Protein AF-0000000080180562 (afdb_homodimer)

Secondary structure (DSSP, 8-state):
-EE-GGGG-TTS---GGGSHHHHHHHHS-SHHHHHHHHHHHTT--BHHHHHHHHT--HHHHHHHHHHHHHTTSEEEEEEE-TTS-EEEEEEE-HHHHTTHHHHHHHHHHHHHHTSTT--SEEEEETTT-PBPEEEEE-TT------GGGEEEEE----/-EE-GGGG-TTT---GGGSHHHHHHHHS-SHHHHHHHHHHHTT--BHHHHHHHHT--HHHHHHHHHHHHHTTSEEEEEEE-TTS-EEEEEEE-HHHHTTHHHHHHHHHHHHHHTSTT--SEEEEETTT-PBPEEEEE-TT------GGGEEEEE----

pLDDT: mean 91.51, std 8.4, range [38.81, 98.5]

InterPro domains:
  IPR001845 HTH ArsR-type DNA-binding domain [SM00418] (23-105)
  IPR002577 Helix-turn-helix, HxlR type [PF01638] (28-115)
  IPR002577 Helix-turn-helix, HxlR type [PS51118] (19-118)
  IPR036388 Winged helix-like DNA-binding domain superfamily [G3DSA:1.10.10.10] (14-158)
  IPR036390 Winged helix DNA-binding domain superfamily [SSF46785] (17-152)

Organism: NCBI:txid722731

Solvent-accessible surface area (backbone atoms only — not comparable to full-atom values): 16923 Å² total; per-residue (Å²): 61,43,56,34,77,82,54,57,47,58,87,80,52,70,63,54,78,63,42,37,38,52,59,42,42,66,70,57,68,43,71,63,37,52,43,51,49,49,39,42,51,63,60,52,36,43,65,70,56,50,26,65,48,54,70,46,52,62,70,56,47,49,51,33,53,51,52,34,33,76,69,48,24,32,42,77,43,78,45,63,56,90,97,48,71,76,44,59,34,42,42,66,32,73,63,31,54,61,41,48,40,35,55,51,25,36,31,51,43,18,14,50,76,71,44,74,60,53,43,68,60,37,52,19,29,60,89,78,61,34,57,53,45,62,35,31,23,34,67,89,50,57,58,72,56,56,56,84,45,30,27,35,35,71,39,77,77,123,58,44,56,36,79,82,53,56,47,60,88,80,50,70,65,54,80,61,41,36,37,52,61,43,42,67,71,57,68,44,72,64,37,51,45,49,50,50,40,42,51,62,60,51,37,42,65,69,56,52,25,64,47,55,69,48,54,63,69,57,47,50,51,34,52,50,52,34,34,77,70,47,24,31,43,77,43,78,44,63,55,88,95,47,73,76,45,59,36,41,44,67,31,73,63,32,55,61,41,48,40,35,56,50,26,36,31,51,42,19,14,50,75,72,45,76,59,52,43,67,63,36,52,20,28,61,89,77,62,33,59,53,45,63,36,32,23,35,68,88,51,55,58,72,55,55,57,84,45,31,27,34,34,73,39,77,77,121

Nearest PDB structures (foldseek):
  2f2e-assembly1_A  TM=8.685E-01  e=4.529E-08  Pseudomonas aeruginosa
  4gcv-assembly6_K  TM=7.037E-01  e=2.879E-07  Pseudomonas aeruginosa PAO1
  3r0a-assembly1_A  TM=6.747E-01  e=1.370E-04  Methanosarcina mazei
  2p4w-assembly1_A  TM=9.169E-01  e=6.260E-03  Pyrococcus furiosus
  4eju-assembly1_A  TM=6.026E-01  e=9.638E-03  Staphylococcus epidermidis RP62A

Foldseek 3Di:
DAEDDPCNPVVVDDCPCVPPVNVVCVLVVDPLLLLLLVVQVVPAWFLVCSCVRSVHDSVSNVVSQVSCVVVVQKDKDWDDDVPGDIGITIHGDPNVVVCVLVNVVVVQCCLVPVVVNDDPDFDADPPPRHGDDRADDDPPDPDGDDPVRDYDYDDPPD/DAEDDPCNPVVVDDCPCVPPVNVVCVLVVDPLLLLLLVVQVVPAWFLVCSCVRSVHDSVSNVVSQVSCVVVVQKDKDWDDDVPGDIGITIHGDPNVVVCVLVNVVVVQCCLVPVVVNDDPDFDADPPPRHGDDRADDDPPDPDGDDPVRDYDYDDPPD

Structure (mmCIF, N/CA/C/O backbone):
data_AF-0000000080180562-model_v1
#
loop_
_entity.id
_entity.type
_entity.pdbx_description
1 polymer 'Putative transcriptional regulator'
#
loop_
_atom_site.group_PDB
_atom_site.id
_atom_site.type_symbol
_atom_site.label_atom_id
_atom_site.label_alt_id
_atom_site.label_comp_id
_atom_site.label_asym_id
_atom_site.label_entity_id
_atom_site.label_seq_id
_atom_site.pdbx_PDB_ins_code
_atom_site.Cartn_x
_atom_site.Cartn_y
_atom_site.Cartn_z
_atom_site.occupancy
_atom_site.B_iso_or_equiv
_atom_site.auth_seq_id
_atom_site.auth_comp_id
_atom_site.auth_asym_id
_atom_site.auth_atom_id
_atom_site.pdbx_PDB_model_num
ATOM 1 N N . MET A 1 1 ? -0.269 -17.875 -1.34 1 93.12 1 MET A N 1
ATOM 2 C CA . MET A 1 1 ? -1.624 -18 -0.807 1 93.12 1 MET A CA 1
ATOM 3 C C . MET A 1 1 ? -2.361 -19.156 -1.448 1 93.12 1 MET A C 1
ATOM 5 O O . MET A 1 1 ? -2.174 -19.453 -2.633 1 93.12 1 MET A O 1
ATOM 9 N N . GLU A 1 2 ? -3.141 -19.844 -0.642 1 90.31 2 GLU A N 1
ATOM 10 C CA . GLU A 1 2 ? -3.861 -21 -1.147 1 90.31 2 GLU A CA 1
ATOM 11 C C . GLU A 1 2 ? -5.371 -20.797 -1.048 1 90.31 2 GLU A C 1
ATOM 13 O O . GLU A 1 2 ? -5.883 -20.422 0.007 1 90.31 2 GLU A O 1
ATOM 18 N N . PHE A 1 3 ? -6.004 -21.078 -2.123 1 89.75 3 PHE A N 1
ATOM 19 C CA . PHE A 1 3 ? -7.457 -20.969 -2.143 1 89.75 3 PHE A CA 1
ATOM 20 C C . PHE A 1 3 ? -8.094 -22.156 -1.435 1 89.75 3 PHE A C 1
ATOM 22 O O . PHE A 1 3 ? -7.578 -23.281 -1.499 1 89.75 3 PHE A O 1
ATOM 29 N N . GLU A 1 4 ? -9.188 -21.891 -0.894 1 87.56 4 GLU A N 1
ATOM 30 C CA . GLU A 1 4 ? -9.938 -22.953 -0.224 1 87.56 4 GLU A CA 1
ATOM 31 C C . GLU A 1 4 ? -11.344 -23.094 -0.813 1 87.56 4 GLU A C 1
ATOM 33 O O . GLU A 1 4 ? -11.836 -22.188 -1.484 1 87.56 4 GLU A O 1
ATOM 38 N N . GLY A 1 5 ? -11.828 -24.312 -0.537 1 80.56 5 GLY A N 1
ATOM 39 C CA . GLY A 1 5 ? -13.195 -24.578 -0.948 1 80.56 5 GLY A CA 1
ATOM 40 C C . GLY A 1 5 ? -13.414 -24.438 -2.443 1 80.56 5 GLY A C 1
ATOM 41 O O . GLY A 1 5 ? -12.641 -24.984 -3.236 1 80.56 5 GLY A O 1
ATOM 42 N N . ARG A 1 6 ? -14.508 -23.766 -2.803 1 76.5 6 ARG A N 1
ATOM 43 C CA . ARG A 1 6 ? -14.922 -23.641 -4.195 1 76.5 6 ARG A CA 1
ATOM 44 C C . ARG A 1 6 ? -13.922 -22.828 -5 1 76.5 6 ARG A C 1
ATOM 46 O O . ARG A 1 6 ? -13.883 -22.906 -6.23 1 76.5 6 ARG A O 1
ATOM 53 N N . LEU A 1 7 ? -13.094 -22.109 -4.223 1 83.88 7 LEU A N 1
ATOM 54 C CA . LEU A 1 7 ? -12.164 -21.219 -4.906 1 83.88 7 LEU A CA 1
ATOM 55 C C . LEU A 1 7 ? -10.93 -21.984 -5.391 1 83.88 7 LEU A C 1
ATOM 57 O O . LEU A 1 7 ? -10.117 -21.453 -6.141 1 83.88 7 LEU A O 1
ATOM 61 N N . GLN A 1 8 ? -10.82 -23.172 -5.066 1 84.25 8 GLN A N 1
ATOM 62 C CA . GLN A 1 8 ? -9.656 -23.969 -5.438 1 84.25 8 GLN A CA 1
ATOM 63 C C . GLN A 1 8 ? -9.594 -24.188 -6.945 1 84.25 8 GLN A C 1
ATOM 65 O O . GLN A 1 8 ? -8.516 -24.359 -7.512 1 84.25 8 GLN A O 1
ATOM 70 N N . ASP A 1 9 ? -10.812 -24.141 -7.492 1 81.38 9 ASP A N 1
ATOM 71 C CA . ASP A 1 9 ? -10.867 -24.266 -8.945 1 81.38 9 ASP A CA 1
ATOM 72 C C . ASP A 1 9 ? -10.742 -22.906 -9.625 1 81.38 9 ASP A C 1
ATOM 74 O O . ASP A 1 9 ? -11.75 -22.281 -9.969 1 81.38 9 ASP A O 1
ATOM 78 N N . ARG A 1 10 ? -9.633 -22.484 -9.836 1 79.62 10 ARG A N 1
ATOM 79 C CA . ARG A 1 10 ? -9.336 -21.125 -10.312 1 79.62 10 ARG A CA 1
ATOM 80 C C . ARG A 1 10 ? -9.812 -20.938 -11.75 1 79.62 10 ARG A C 1
ATOM 82 O O . ARG A 1 10 ? -9.836 -19.812 -12.258 1 79.62 10 ARG A O 1
ATOM 89 N N . GLU A 1 11 ? -10.156 -22.016 -12.375 1 78.12 11 GLU A N 1
ATOM 90 C CA . GLU A 1 11 ? -10.641 -21.922 -13.75 1 78.12 11 GLU A CA 1
ATOM 91 C C . GLU A 1 11 ? -12.117 -21.516 -13.789 1 78.12 11 GLU A C 1
ATOM 93 O O . GLU A 1 11 ? -12.625 -21.094 -14.828 1 78.12 11 GLU A O 1
ATOM 98 N N . THR A 1 12 ? -12.734 -21.672 -12.664 1 79.12 12 THR A N 1
ATOM 99 C CA . THR A 1 12 ? -14.18 -21.469 -12.672 1 79.12 12 THR A CA 1
ATOM 100 C C . THR A 1 12 ? -14.539 -20.109 -12.062 1 79.12 12 THR A C 1
ATOM 102 O O . THR A 1 12 ? -15.711 -19.734 -12.008 1 79.12 12 THR A O 1
ATOM 105 N N . TRP A 1 13 ? -13.516 -19.5 -11.539 1 78.38 13 TRP A N 1
ATOM 106 C CA . TRP A 1 13 ? -13.789 -18.203 -10.93 1 78.38 13 TRP A CA 1
ATOM 107 C C . TRP A 1 13 ? -12.609 -17.25 -11.109 1 78.38 13 TRP A C 1
ATOM 109 O O . TRP A 1 13 ? -11.469 -17.703 -11.258 1 78.38 13 TRP A O 1
ATOM 119 N N . SER A 1 14 ? -12.984 -15.969 -11.258 1 82.12 14 SER A N 1
ATOM 120 C CA . SER A 1 14 ? -12.008 -14.883 -11.188 1 82.12 14 SER A CA 1
ATOM 121 C C . SER A 1 14 ? -12.547 -13.703 -10.391 1 82.12 14 SER A C 1
ATOM 123 O O . SER A 1 14 ? -13.75 -13.422 -10.43 1 82.12 14 SER A O 1
ATOM 125 N N . ILE A 1 15 ? -11.688 -13.102 -9.656 1 83.81 15 ILE A N 1
ATOM 126 C CA . ILE A 1 15 ? -12.117 -11.961 -8.859 1 83.81 15 ILE A CA 1
ATOM 127 C C . ILE A 1 15 ? -12.328 -10.75 -9.766 1 83.81 15 ILE A C 1
ATOM 129 O O . ILE A 1 15 ? -13.227 -9.938 -9.531 1 83.81 15 ILE A O 1
ATOM 133 N N . GLY A 1 16 ? -11.594 -10.617 -10.852 1 79 16 GLY A N 1
ATOM 134 C CA . GLY A 1 16 ? -11.688 -9.461 -11.734 1 79 16 GLY A CA 1
ATOM 135 C C . GLY A 1 16 ? -11.609 -8.141 -11 1 79 16 GLY A C 1
ATOM 136 O O . GLY A 1 16 ? -10.695 -7.926 -10.195 1 79 16 GLY A O 1
ATOM 137 N N . ASP A 1 17 ? -12.617 -7.301 -11.289 1 79.44 17 ASP A N 1
ATOM 138 C CA . ASP A 1 17 ? -12.602 -5.961 -10.711 1 79.44 17 ASP A CA 1
ATOM 139 C C . ASP A 1 17 ? -13.312 -5.934 -9.359 1 79.44 17 ASP A C 1
ATOM 141 O O . ASP A 1 17 ? -13.516 -4.867 -8.781 1 79.44 17 ASP A O 1
ATOM 145 N N . ALA A 1 18 ? -13.664 -7.148 -8.914 1 83.19 18 ALA A N 1
ATOM 146 C CA . ALA A 1 18 ? -14.422 -7.191 -7.668 1 83.19 18 ALA A CA 1
ATOM 147 C C . ALA A 1 18 ? -13.5 -7.062 -6.461 1 83.19 18 ALA A C 1
ATOM 149 O O . ALA A 1 18 ? -13.961 -6.816 -5.344 1 83.19 18 ALA A O 1
ATOM 150 N N . CYS A 1 19 ? -12.234 -7.262 -6.715 1 87.62 19 CYS A N 1
ATOM 151 C CA . CYS A 1 19 ? -11.305 -7.07 -5.605 1 87.62 19 CYS A CA 1
ATOM 152 C C . CYS A 1 19 ? -11.328 -5.621 -5.125 1 87.62 19 CYS A C 1
ATOM 154 O O . CYS A 1 19 ? -11.234 -4.695 -5.93 1 87.62 19 CYS A O 1
ATOM 156 N N . SER A 1 20 ? -11.367 -5.41 -3.867 1 90.62 20 SER A N 1
ATOM 157 C CA . SER A 1 20 ? -11.461 -4.078 -3.285 1 90.62 20 SER A CA 1
ATOM 158 C C . SER A 1 20 ? -10.242 -3.23 -3.631 1 90.62 20 SER A C 1
ATOM 160 O O . SER A 1 20 ? -10.336 -2.004 -3.703 1 90.62 20 SER A O 1
ATOM 162 N N . MET A 1 21 ? -9.148 -3.877 -3.828 1 93.06 21 MET A N 1
ATOM 163 C CA . MET A 1 21 ? -7.918 -3.18 -4.191 1 93.06 21 MET A CA 1
ATOM 164 C C . MET A 1 21 ? -8.125 -2.324 -5.438 1 93.06 21 MET A C 1
ATOM 166 O O . MET A 1 21 ? -7.605 -1.21 -5.523 1 93.06 21 MET A O 1
ATOM 170 N N . THR A 1 22 ? -8.922 -2.838 -6.328 1 89.88 22 THR A N 1
ATOM 171 C CA . THR A 1 22 ? -9.141 -2.145 -7.594 1 89.88 22 THR A CA 1
ATOM 172 C C . THR A 1 22 ? -9.773 -0.777 -7.355 1 89.88 22 THR A C 1
ATOM 174 O O . THR A 1 22 ? -9.312 0.229 -7.898 1 89.88 22 THR A O 1
ATOM 177 N N . LYS A 1 23 ? -10.742 -0.704 -6.559 1 90.69 23 LYS A N 1
ATOM 178 C CA . LYS A 1 23 ? -11.438 0.551 -6.273 1 90.69 23 LYS A CA 1
ATOM 179 C C . LYS A 1 23 ? -10.523 1.522 -5.523 1 90.69 23 LYS A C 1
ATOM 181 O O . LYS A 1 23 ? -10.586 2.734 -5.746 1 90.69 23 LYS A O 1
ATOM 186 N N . VAL A 1 24 ? -9.719 0.993 -4.66 1 93.44 24 VAL A N 1
ATOM 187 C CA . VAL A 1 24 ? -8.789 1.837 -3.916 1 93.44 24 VAL A CA 1
ATOM 188 C C . VAL A 1 24 ? -7.793 2.486 -4.875 1 93.44 24 VAL A C 1
ATOM 190 O O . VAL A 1 24 ? -7.52 3.684 -4.777 1 93.44 24 VAL A O 1
ATOM 193 N N . LEU A 1 25 ? -7.34 1.698 -5.848 1 92.25 25 LEU A N 1
ATOM 194 C CA . LEU A 1 25 ? -6.348 2.193 -6.793 1 92.25 25 LEU A CA 1
ATOM 195 C C . LEU A 1 25 ? -6.957 3.234 -7.727 1 92.25 25 LEU A C 1
ATOM 197 O O . LEU A 1 25 ? -6.242 4.086 -8.258 1 92.25 25 LEU A O 1
ATOM 201 N N . GLU A 1 26 ? -8.242 3.168 -7.871 1 90.31 26 GLU A N 1
ATOM 202 C CA . GLU A 1 26 ? -8.922 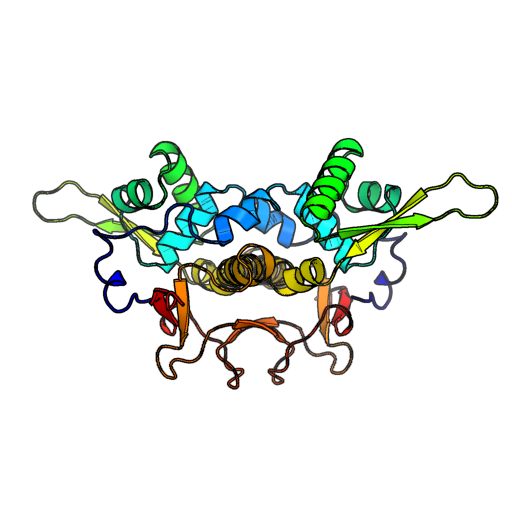4.211 -8.633 1 90.31 26 GLU A CA 1
ATOM 203 C C . GLU A 1 26 ? -8.914 5.539 -7.887 1 90.31 26 GLU A C 1
ATOM 205 O O . GLU A 1 26 ? -8.867 6.605 -8.5 1 90.31 26 GLU A O 1
ATOM 210 N N . LEU A 1 27 ? -8.953 5.48 -6.613 1 90.69 27 LE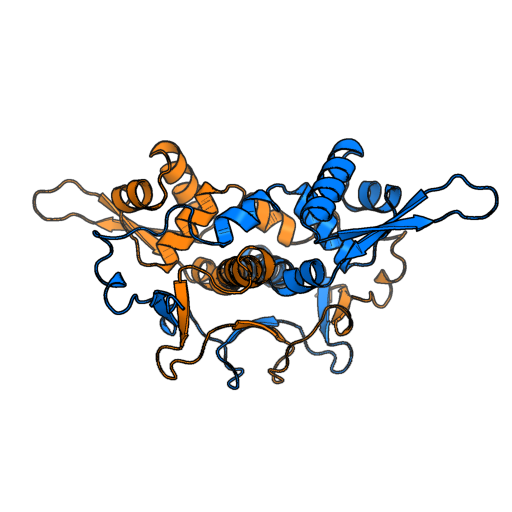U A N 1
ATOM 211 C CA . LEU A 1 27 ? -8.914 6.664 -5.766 1 90.69 27 LEU A CA 1
ATOM 212 C C . LEU A 1 27 ? -7.492 7.18 -5.605 1 90.69 27 LEU A C 1
ATOM 214 O O . LEU A 1 27 ? -7.262 8.391 -5.602 1 90.69 27 LEU A O 1
ATOM 218 N N . LEU A 1 28 ? -6.551 6.223 -5.434 1 91.38 28 LEU A N 1
ATOM 219 C CA . LEU A 1 28 ? -5.125 6.523 -5.316 1 91.38 28 LEU A CA 1
ATOM 220 C C . LEU A 1 28 ? -4.402 6.242 -6.633 1 91.38 28 LEU A C 1
ATOM 222 O O . LEU A 1 28 ? -3.564 5.34 -6.703 1 91.38 28 LEU A O 1
ATOM 226 N N . ASN A 1 29 ? -4.641 7.012 -7.629 1 84.81 29 ASN A N 1
ATOM 227 C CA . ASN A 1 29 ? -4.312 6.602 -8.992 1 84.81 29 ASN A CA 1
ATOM 228 C C . ASN A 1 29 ? -3.17 7.434 -9.57 1 84.81 29 ASN A C 1
ATOM 230 O O . ASN A 1 29 ? -2.93 7.41 -10.773 1 84.81 29 ASN A O 1
ATOM 234 N N . SER A 1 30 ? -2.549 8.242 -8.688 1 90.06 30 SER A N 1
ATOM 235 C CA . SER A 1 30 ? -1.462 9.062 -9.211 1 90.06 30 SER A CA 1
ATOM 236 C C . SER A 1 30 ? -0.374 9.273 -8.164 1 90.06 30 SER A C 1
ATOM 238 O O . SER A 1 30 ? -0.637 9.18 -6.961 1 90.06 30 SER A O 1
ATOM 240 N N . LYS A 1 31 ? 0.778 9.547 -8.727 1 90.62 31 LYS A N 1
ATOM 241 C CA . LYS A 1 31 ? 1.912 9.867 -7.867 1 90.62 31 LYS A CA 1
ATOM 242 C C . LYS A 1 31 ? 1.592 11.055 -6.957 1 90.62 31 LYS A C 1
ATOM 244 O O . LYS A 1 31 ? 1.905 11.031 -5.766 1 90.62 31 LYS A O 1
ATOM 249 N N . THR A 1 32 ? 0.924 12.07 -7.535 1 94.25 32 THR A N 1
ATOM 250 C CA . THR A 1 32 ? 0.618 13.281 -6.793 1 94.25 32 THR A CA 1
ATOM 251 C C . THR A 1 32 ? -0.31 12.984 -5.617 1 94.25 32 THR A C 1
ATOM 253 O O . THR A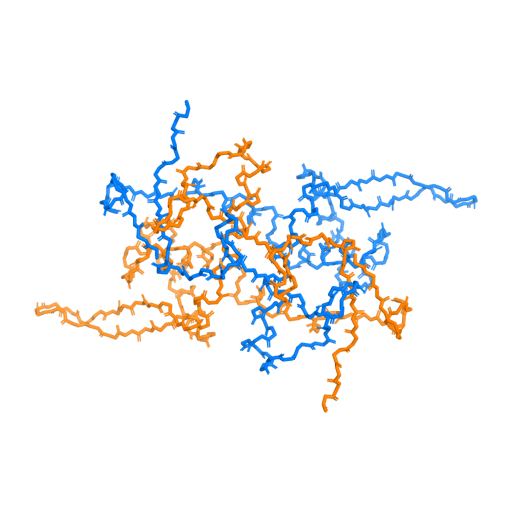 1 32 ? -0.13 13.523 -4.523 1 94.25 32 THR A O 1
ATOM 256 N N . THR A 1 33 ? -1.271 12.086 -5.816 1 95.69 33 THR A N 1
ATOM 257 C CA . THR A 1 33 ? -2.199 11.734 -4.746 1 95.69 33 THR A CA 1
ATOM 258 C C . THR A 1 33 ? -1.462 11.094 -3.576 1 95.69 33 THR A C 1
ATOM 260 O O . THR A 1 33 ? -1.719 11.422 -2.416 1 95.69 33 THR A O 1
ATOM 263 N N . PHE A 1 34 ? -0.517 10.266 -3.867 1 95.38 34 PHE A N 1
ATOM 264 C CA . PHE A 1 34 ? 0.263 9.625 -2.812 1 95.38 34 PHE A CA 1
ATOM 265 C C . PHE A 1 34 ? 1.161 10.641 -2.115 1 95.38 34 PHE A C 1
ATOM 267 O O . PHE A 1 34 ? 1.357 10.578 -0.901 1 95.38 34 PHE A O 1
ATOM 274 N N . GLN A 1 35 ? 1.706 11.57 -2.871 1 95.38 35 GLN A N 1
ATOM 275 C CA . GLN A 1 35 ? 2.549 12.602 -2.279 1 95.38 35 GLN A CA 1
ATOM 276 C C . GLN A 1 35 ? 1.741 13.508 -1.357 1 95.38 35 GLN A C 1
ATOM 278 O O . GLN A 1 35 ? 2.211 13.891 -0.282 1 95.38 35 GLN A O 1
ATOM 283 N N . VAL A 1 36 ? 0.559 13.805 -1.807 1 96.94 36 VAL A N 1
ATOM 284 C CA . VAL A 1 36 ? -0.328 14.609 -0.973 1 96.94 36 VAL A CA 1
ATOM 285 C C . VAL A 1 36 ? -0.685 13.836 0.296 1 96.94 36 VAL A C 1
ATOM 287 O O . VAL A 1 36 ? -0.662 14.391 1.396 1 96.94 36 VAL A O 1
ATOM 290 N N . LEU A 1 37 ? -0.982 12.594 0.153 1 97.06 37 LEU A N 1
ATOM 291 C CA . LEU A 1 37 ? -1.28 11.742 1.299 1 97.06 37 LEU A CA 1
ATOM 292 C C . LEU A 1 37 ? -0.106 11.711 2.271 1 97.06 37 LEU A C 1
ATOM 294 O O . LEU A 1 37 ? -0.293 11.844 3.482 1 97.06 37 LEU A O 1
ATOM 298 N N . ARG A 1 38 ? 1.065 11.547 1.773 1 95.88 38 ARG A N 1
ATOM 299 C CA . ARG A 1 38 ? 2.273 11.57 2.592 1 95.88 38 ARG A CA 1
ATOM 300 C C . ARG A 1 38 ? 2.359 12.859 3.402 1 95.88 38 ARG A C 1
ATOM 302 O O . ARG A 1 38 ? 2.58 12.82 4.613 1 95.88 38 ARG A O 1
ATOM 309 N N . GLU A 1 39 ? 2.15 13.977 2.705 1 96.31 39 GLU A N 1
ATOM 310 C CA . GLU A 1 39 ? 2.26 15.266 3.373 1 96.31 39 GLU A CA 1
ATOM 311 C C . GLU A 1 39 ? 1.188 15.43 4.449 1 96.31 39 GLU A C 1
ATOM 313 O O . GLU A 1 39 ? 1.424 16.062 5.477 1 96.31 39 GLU A O 1
ATOM 318 N N . LEU A 1 40 ? 0.007 14.867 4.203 1 97.06 40 LEU A N 1
ATOM 319 C CA . LEU A 1 40 ? -1.03 14.883 5.23 1 97.06 40 LEU A CA 1
ATOM 320 C C . LEU A 1 40 ? -0.577 14.125 6.473 1 97.06 40 LEU A C 1
ATOM 322 O O . LEU A 1 40 ? -0.763 14.602 7.598 1 97.06 40 LEU A O 1
ATOM 326 N N . PHE A 1 41 ? 0.036 12.977 6.316 1 96.69 41 PHE A N 1
ATOM 327 C CA . PHE A 1 41 ? 0.578 12.227 7.441 1 96.69 41 PHE A CA 1
ATOM 328 C C . PHE A 1 41 ? 1.68 13.016 8.141 1 96.69 41 PHE A C 1
ATOM 330 O O . PHE A 1 41 ? 1.849 12.906 9.359 1 96.69 41 PHE A O 1
ATOM 337 N N . PHE A 1 42 ? 2.406 13.805 7.34 1 94.69 42 PHE A N 1
ATOM 338 C CA . PHE A 1 42 ? 3.51 14.586 7.879 1 94.69 42 PHE A CA 1
ATOM 339 C C . PHE A 1 42 ? 2.99 15.828 8.602 1 94.69 42 PHE A C 1
ATOM 341 O O . PHE A 1 42 ? 3.766 16.578 9.195 1 94.69 42 PHE A O 1
ATOM 348 N N . GLY A 1 43 ? 1.678 16.156 8.469 1 93.31 43 GLY A N 1
ATOM 349 C CA . GLY A 1 43 ? 1.074 17.219 9.242 1 93.31 43 GLY A CA 1
ATOM 350 C C . GLY A 1 43 ? 0.792 18.469 8.43 1 93.31 43 GLY A C 1
ATOM 351 O O . GLY A 1 43 ? 0.354 19.484 8.969 1 93.31 43 GLY A O 1
ATOM 352 N N . THR A 1 44 ? 1.072 18.406 7.176 1 95 44 THR A N 1
ATOM 353 C CA . THR A 1 44 ? 0.743 19.531 6.305 1 95 44 THR A CA 1
ATOM 354 C C . THR A 1 44 ? -0.768 19.719 6.223 1 95 44 THR A C 1
ATOM 356 O O . THR A 1 44 ? -1.519 18.75 6.109 1 95 44 THR A O 1
ATOM 359 N N . THR A 1 45 ? -1.24 21.016 6.234 1 95.31 45 THR A N 1
ATOM 360 C CA . THR A 1 45 ? -2.682 21.234 6.262 1 95.31 45 THR A CA 1
ATOM 361 C C . THR A 1 45 ? -3.084 22.297 5.242 1 95.31 45 THR A C 1
ATOM 363 O O . THR A 1 45 ? -4.258 22.406 4.883 1 95.31 45 THR A O 1
ATOM 366 N N . ARG A 1 46 ? -2.117 23.078 4.789 1 95.19 46 ARG A N 1
ATOM 367 C CA . ARG A 1 46 ? -2.457 24.219 3.949 1 95.19 46 ARG A CA 1
ATOM 368 C C . ARG A 1 46 ? -2.123 23.938 2.486 1 95.19 46 ARG A C 1
ATOM 370 O O . ARG A 1 46 ? -1.104 23.328 2.184 1 95.19 46 ARG A O 1
ATOM 377 N N . PHE A 1 47 ? -2.91 24.562 1.57 1 96.5 47 PHE A N 1
ATOM 378 C CA . PHE A 1 47 ? -2.824 24.281 0.142 1 96.5 47 PHE A CA 1
ATOM 379 C C . PHE A 1 47 ? -1.447 24.641 -0.401 1 96.5 47 PHE A C 1
ATOM 381 O O . PHE A 1 47 ? -0.796 23.812 -1.05 1 96.5 47 PHE A O 1
ATOM 388 N N . ASP A 1 48 ? -0.948 25.812 -0.065 1 94.75 48 ASP A N 1
ATOM 389 C CA . ASP A 1 48 ? 0.325 26.266 -0.609 1 94.75 48 ASP A CA 1
ATOM 390 C C . ASP A 1 48 ? 1.477 25.375 -0.146 1 94.75 48 ASP A C 1
ATOM 392 O O . ASP A 1 48 ? 2.436 25.156 -0.888 1 94.75 48 ASP A O 1
ATOM 396 N N . ASP A 1 49 ? 1.373 24.938 1.042 1 95.25 49 ASP A N 1
ATOM 397 C CA . ASP A 1 49 ? 2.404 24.047 1.567 1 95.25 49 ASP A CA 1
ATOM 398 C C . ASP A 1 49 ? 2.412 22.719 0.824 1 95.25 49 ASP A C 1
ATOM 400 O O . ASP A 1 49 ? 3.475 22.141 0.586 1 95.25 49 ASP A O 1
ATOM 404 N N . PHE A 1 50 ? 1.217 22.172 0.473 1 96.38 50 PHE A N 1
ATOM 405 C CA . PHE A 1 50 ? 1.156 20.953 -0.321 1 96.38 50 PHE A CA 1
ATOM 406 C C . PHE A 1 50 ? 1.878 21.141 -1.65 1 96.38 50 PHE A C 1
ATOM 408 O O . PHE A 1 50 ? 2.65 20.266 -2.068 1 96.38 50 PHE A O 1
ATOM 415 N N . VAL A 1 51 ? 1.614 22.219 -2.273 1 96.19 51 VAL A N 1
ATOM 416 C CA . VAL A 1 51 ? 2.215 22.5 -3.574 1 96.19 51 VAL A CA 1
ATOM 417 C C . VAL A 1 51 ? 3.736 22.547 -3.441 1 96.19 51 VAL A C 1
ATOM 419 O O . VAL A 1 51 ? 4.449 21.844 -4.172 1 96.19 51 VAL A O 1
ATOM 422 N N . ASP A 1 52 ? 4.211 23.281 -2.496 1 94.75 52 ASP A N 1
ATOM 423 C CA . ASP A 1 52 ? 5.648 23.469 -2.305 1 94.75 52 ASP A CA 1
ATOM 424 C C . ASP A 1 52 ? 6.328 22.156 -1.936 1 94.75 52 ASP A C 1
ATOM 426 O O . ASP A 1 52 ? 7.355 21.797 -2.516 1 94.75 52 ASP A O 1
ATOM 430 N N . ARG A 1 53 ? 5.762 21.406 -1.068 1 94 53 ARG A N 1
ATOM 431 C CA . ARG A 1 53 ? 6.422 20.25 -0.478 1 94 53 ARG A CA 1
ATOM 432 C C . ARG A 1 53 ? 6.348 19.047 -1.408 1 94 53 ARG A C 1
ATOM 434 O O . ARG A 1 53 ? 7.203 18.156 -1.354 1 94 53 ARG A O 1
ATOM 441 N N . THR A 1 54 ? 5.367 18.922 -2.232 1 93.94 54 THR A N 1
ATOM 442 C CA . THR A 1 54 ? 5.27 17.812 -3.188 1 93.94 54 THR A CA 1
ATOM 443 C C . THR A 1 54 ? 6.047 18.141 -4.461 1 93.94 54 THR A C 1
ATOM 445 O O . THR A 1 54 ? 6.383 17.25 -5.234 1 93.94 54 THR A O 1
ATOM 448 N N . GLY A 1 55 ? 6.191 19.422 -4.695 1 93.19 55 GLY A N 1
ATOM 449 C CA . GLY A 1 55 ? 6.793 19.828 -5.953 1 93.19 55 GLY A CA 1
ATOM 450 C C . GLY A 1 55 ? 5.871 19.656 -7.141 1 93.19 55 GLY A C 1
ATOM 451 O O . GLY A 1 55 ? 6.328 19.531 -8.281 1 93.19 55 GLY A O 1
ATOM 452 N N . SER A 1 56 ? 4.602 19.516 -6.883 1 94.69 56 SER A N 1
ATOM 453 C CA . SER A 1 56 ? 3.607 19.328 -7.934 1 94.69 56 SER A CA 1
ATOM 454 C C . SER A 1 56 ? 2.902 20.641 -8.266 1 94.69 56 SER A C 1
ATOM 456 O O . SER A 1 56 ? 2.947 21.594 -7.48 1 94.69 56 SER A O 1
ATOM 458 N N . SER A 1 57 ? 2.266 20.734 -9.398 1 96.94 57 SER A N 1
ATOM 459 C CA . SER A 1 57 ? 1.539 21.938 -9.797 1 96.94 57 SER A CA 1
ATOM 460 C C . SER A 1 57 ? 0.299 22.141 -8.938 1 96.94 57 SER A C 1
ATOM 462 O O . SER A 1 57 ? -0.278 21.172 -8.43 1 96.94 57 SER A O 1
ATOM 464 N N . ALA A 1 58 ? -0.096 23.375 -8.805 1 97.56 58 ALA A N 1
ATOM 465 C CA . ALA A 1 58 ? -1.277 23.734 -8.016 1 97.56 58 ALA A CA 1
ATOM 466 C C . ALA A 1 58 ? -2.512 22.984 -8.523 1 97.56 58 ALA A C 1
ATOM 468 O O . ALA A 1 58 ? -3.275 22.422 -7.742 1 97.56 58 ALA A O 1
ATOM 469 N N . PRO A 1 59 ? -2.713 22.906 -9.852 1 97.88 59 PRO A N 1
ATOM 470 C CA . PRO A 1 59 ? -3.877 22.172 -10.344 1 97.88 59 PRO A CA 1
ATOM 471 C C . PRO A 1 59 ? -3.83 20.688 -9.977 1 97.88 59 PRO A C 1
ATOM 473 O O . PRO A 1 59 ? -4.863 20.094 -9.648 1 97.88 59 PRO A O 1
ATOM 476 N N . ALA A 1 60 ? -2.678 20.109 -10.016 1 97.44 60 ALA A N 1
ATOM 477 C CA . ALA A 1 60 ? -2.529 18.688 -9.688 1 97.44 60 ALA A CA 1
ATOM 478 C C . ALA A 1 60 ? -2.818 18.438 -8.203 1 97.44 60 ALA A C 1
ATOM 480 O O . ALA A 1 60 ? -3.496 17.469 -7.852 1 97.44 60 ALA A O 1
ATOM 481 N N . VAL A 1 61 ? -2.301 19.328 -7.402 1 97.69 61 VAL A N 1
ATOM 482 C CA . VAL A 1 61 ? -2.545 19.219 -5.969 1 97.69 61 VAL A CA 1
ATOM 483 C C . VAL A 1 61 ? -4.031 19.406 -5.68 1 97.69 61 VAL A C 1
ATOM 485 O O . VAL A 1 61 ? -4.625 18.656 -4.902 1 97.69 61 VAL A O 1
ATOM 488 N N . SER A 1 62 ? -4.594 20.375 -6.281 1 97.81 62 SER A N 1
ATOM 489 C CA . SER A 1 62 ? -6.02 20.625 -6.102 1 97.81 62 SER A CA 1
ATOM 490 C C . SER A 1 62 ? -6.855 19.422 -6.492 1 97.81 62 SER A C 1
ATOM 492 O O . SER A 1 62 ? -7.762 19.016 -5.762 1 97.81 62 SER A O 1
ATOM 494 N N . ARG A 1 63 ? -6.586 18.891 -7.598 1 97.38 63 ARG A N 1
ATOM 495 C CA . ARG A 1 63 ? -7.293 17.703 -8.062 1 97.38 63 ARG A CA 1
ATOM 496 C C . ARG A 1 63 ? -7.152 16.547 -7.07 1 97.38 63 ARG A C 1
ATOM 498 O O . ARG A 1 63 ? -8.125 15.859 -6.773 1 97.38 63 ARG A O 1
ATOM 505 N N . SER A 1 64 ? -5.984 16.328 -6.598 1 97.38 64 SER A N 1
ATOM 506 C CA . SER A 1 64 ? -5.727 15.258 -5.648 1 97.38 64 SER A CA 1
ATOM 507 C C . SER A 1 64 ? -6.5 15.469 -4.352 1 97.38 64 SER A C 1
ATOM 509 O O . SER A 1 64 ? -7.121 14.539 -3.834 1 97.38 64 SER A O 1
ATOM 511 N N . LEU A 1 65 ? -6.449 16.688 -3.814 1 97.69 65 LEU A N 1
ATOM 512 C CA . LEU A 1 65 ? -7.152 16.984 -2.57 1 97.69 65 LEU A CA 1
ATOM 513 C C . LEU A 1 65 ? -8.656 16.797 -2.74 1 97.69 65 LEU A C 1
ATOM 515 O O . LEU A 1 65 ? -9.328 16.281 -1.849 1 97.69 65 LEU A O 1
ATOM 519 N N . LYS A 1 66 ? -9.156 17.203 -3.852 1 96.88 66 LYS A N 1
ATOM 520 C CA . LYS A 1 66 ? -10.578 17.047 -4.129 1 96.88 66 LYS A CA 1
ATOM 521 C C . LYS A 1 66 ? -10.953 15.562 -4.203 1 96.88 66 LYS A C 1
ATOM 523 O O . LYS A 1 66 ? -11.977 15.148 -3.656 1 96.88 66 LYS A O 1
ATOM 528 N N . GLN A 1 67 ? -10.172 14.836 -4.914 1 96.06 67 GLN A N 1
ATOM 529 C CA . GLN A 1 67 ? -10.391 13.398 -5.031 1 96.06 67 GLN A CA 1
ATOM 530 C C . GLN A 1 67 ? -10.398 12.734 -3.658 1 96.06 67 GLN A C 1
ATOM 532 O O . GLN A 1 67 ? -11.266 11.906 -3.369 1 96.06 67 GLN A O 1
ATOM 537 N N . LEU A 1 68 ? -9.477 13.062 -2.844 1 97.31 68 LEU A N 1
ATOM 538 C CA . LEU A 1 68 ? -9.367 12.484 -1.509 1 97.31 68 LEU A CA 1
ATOM 539 C C . LEU A 1 68 ? -10.531 12.93 -0.629 1 97.31 68 LEU A C 1
ATOM 541 O O . LEU A 1 68 ? -10.992 12.172 0.223 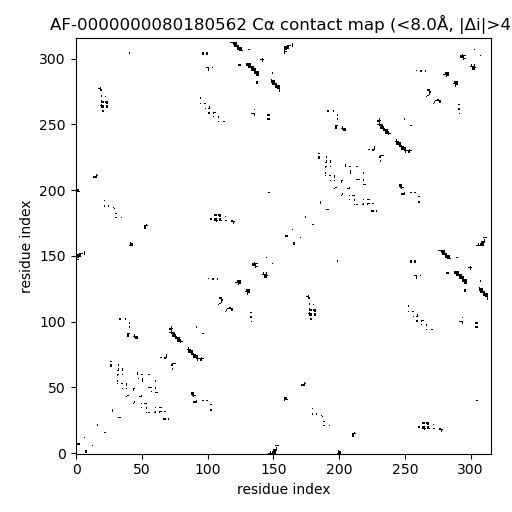1 97.31 68 LEU A O 1
ATOM 545 N N . GLU A 1 69 ? -10.938 14.141 -0.791 1 97.06 69 GLU A N 1
ATOM 546 C CA . GLU A 1 69 ? -12.086 14.648 -0.044 1 97.06 69 GLU A CA 1
ATOM 547 C C . GLU A 1 69 ? -13.367 13.914 -0.42 1 97.06 69 GLU A C 1
ATOM 549 O O . GLU A 1 69 ? -14.133 13.5 0.454 1 97.06 69 GLU A O 1
ATOM 554 N N . VAL A 1 70 ? -13.602 13.719 -1.706 1 94.56 70 VAL A N 1
ATOM 555 C CA . VAL A 1 70 ? -14.789 13.016 -2.197 1 94.56 70 VAL A CA 1
ATOM 556 C C . VAL A 1 70 ? -14.797 11.586 -1.67 1 94.56 70 VAL A C 1
ATOM 558 O O . VAL A 1 70 ? -15.859 11.047 -1.337 1 94.56 70 VAL A O 1
ATOM 561 N N . ALA A 1 71 ? -13.625 11.039 -1.554 1 94.06 71 ALA A N 1
ATOM 562 C CA . ALA A 1 71 ? -13.484 9.672 -1.059 1 94.06 71 ALA A CA 1
ATOM 563 C C . ALA A 1 71 ? -13.555 9.625 0.465 1 94.06 71 ALA A C 1
ATOM 565 O O . ALA A 1 71 ? -13.414 8.562 1.071 1 94.06 71 ALA A O 1
ATOM 566 N N . ARG A 1 72 ? -13.633 10.773 1.081 1 96.12 72 ARG A N 1
ATOM 567 C CA . ARG A 1 72 ? -13.766 10.938 2.527 1 96.12 72 ARG A CA 1
ATOM 568 C C . ARG A 1 72 ? -12.469 10.547 3.236 1 96.12 72 ARG A C 1
ATOM 570 O O . ARG A 1 72 ? -12.5 10.102 4.387 1 96.12 72 ARG A O 1
ATOM 577 N N . ILE A 1 73 ? -11.453 10.625 2.596 1 97.5 73 ILE A N 1
ATOM 578 C CA . ILE A 1 73 ? -10.125 10.375 3.15 1 97.5 73 ILE A CA 1
ATOM 579 C C . ILE A 1 73 ? -9.594 11.641 3.816 1 97.5 73 ILE A C 1
ATOM 581 O O . ILE A 1 73 ? -8.867 11.562 4.809 1 97.5 73 ILE A O 1
ATOM 585 N N . VAL A 1 74 ? -9.961 12.789 3.273 1 98.12 74 VAL A N 1
ATOM 586 C CA . VAL A 1 74 ? -9.523 14.094 3.76 1 98.12 74 VAL A CA 1
ATOM 587 C C . VAL A 1 74 ? -10.742 14.961 4.074 1 98.12 74 VAL A C 1
ATOM 589 O O . VAL A 1 74 ? -11.734 14.938 3.342 1 98.12 74 VAL A O 1
ATOM 592 N N . ALA A 1 75 ? -10.688 15.617 5.125 1 98.06 75 ALA A N 1
ATOM 593 C CA . ALA A 1 75 ? -11.68 16.625 5.473 1 98.06 75 ALA A CA 1
ATOM 594 C C . ALA A 1 75 ? -11.133 18.031 5.25 1 98.06 75 ALA A C 1
ATOM 596 O O . ALA A 1 75 ? -9.969 18.312 5.566 1 98.06 75 ALA A O 1
ATOM 597 N N . ARG A 1 76 ? -11.93 18.828 4.691 1 96.56 76 ARG A N 1
ATOM 598 C CA . ARG A 1 76 ? -11.602 20.234 4.434 1 96.56 76 ARG A CA 1
ATOM 599 C C . ARG A 1 76 ? -12.336 21.141 5.406 1 96.56 76 ARG A C 1
ATOM 601 O O . ARG A 1 76 ? -13.547 21.031 5.586 1 96.56 76 ARG A O 1
ATOM 608 N N . THR A 1 77 ? -11.672 22 6.07 1 95 77 THR A N 1
ATOM 609 C CA . THR A 1 77 ? -12.273 22.938 7 1 95 77 THR A CA 1
ATOM 610 C C . THR A 1 77 ? -11.828 24.375 6.676 1 95 77 THR A C 1
ATOM 612 O O . THR A 1 77 ? -10.633 24.641 6.562 1 95 77 THR A O 1
ATOM 615 N N . PRO A 1 78 ? -12.789 25.219 6.602 1 92.19 78 PRO A N 1
ATOM 616 C CA . PRO A 1 78 ? -12.422 26.609 6.352 1 92.19 78 PRO A CA 1
ATOM 617 C C . PRO A 1 78 ? -11.797 27.297 7.57 1 92.19 78 PRO A C 1
ATOM 619 O O . PRO A 1 78 ? -12.102 26.922 8.711 1 92.19 78 PRO A O 1
ATOM 622 N N . TYR A 1 79 ? -10.938 28.203 7.27 1 89.38 79 TYR A N 1
ATOM 623 C CA . TYR A 1 79 ? -10.375 29.047 8.312 1 89.38 79 TYR A CA 1
ATOM 624 C C . TYR A 1 79 ? -10.07 30.438 7.766 1 89.38 79 TYR A C 1
ATOM 626 O O . TYR A 1 79 ? -10.062 30.656 6.551 1 89.38 79 TYR A O 1
ATOM 634 N N . ARG A 1 80 ? -10.18 31.375 8.648 1 89.12 80 ARG A N 1
ATOM 635 C CA . ARG A 1 80 ? -9.883 32.75 8.266 1 89.12 80 ARG A CA 1
ATOM 636 C C . ARG A 1 80 ? -9.031 33.438 9.328 1 89.12 80 ARG A C 1
ATOM 638 O O . ARG A 1 80 ? -9.414 33.5 10.492 1 89.12 80 ARG A O 1
ATOM 645 N N . GLU A 1 81 ? -7.766 33.656 8.938 1 85.69 81 GLU A N 1
ATOM 646 C CA . GLU A 1 81 ? -6.949 34.5 9.789 1 85.69 81 GLU A CA 1
ATOM 647 C C . GLU A 1 81 ? -7.398 35.969 9.711 1 85.69 81 GLU A C 1
ATOM 649 O O . GLU A 1 81 ? -7.855 36.406 8.656 1 85.69 81 GLU A O 1
ATOM 654 N N . PRO A 1 82 ? -7.344 36.656 10.828 1 89.25 82 PRO A N 1
ATOM 655 C CA . PRO A 1 82 ? -7.773 38.062 10.797 1 89.25 82 PRO A CA 1
ATOM 656 C C . PRO A 1 82 ? -7.098 38.844 9.688 1 89.25 82 PRO A C 1
ATOM 658 O O . PRO A 1 82 ? -5.871 38.812 9.547 1 89.25 82 PRO A O 1
ATOM 661 N N . GLY A 1 83 ? -7.934 39.5 8.953 1 89.81 83 GLY A N 1
ATOM 662 C CA . GLY A 1 83 ? -7.43 40.375 7.906 1 89.81 83 GLY A CA 1
ATOM 663 C C . GLY A 1 83 ? -7.086 39.625 6.625 1 89.81 83 GLY A C 1
ATOM 664 O O . GLY A 1 83 ? -6.594 40.25 5.668 1 89.81 83 GLY A O 1
ATOM 665 N N . ARG A 1 84 ? -7.121 38.406 6.777 1 86.31 84 ARG A N 1
ATOM 666 C CA . ARG A 1 84 ? -6.77 37.625 5.594 1 86.31 84 ARG A CA 1
ATOM 667 C C . ARG A 1 84 ? -8 36.969 4.973 1 86.31 84 ARG A C 1
ATOM 669 O O . ARG A 1 84 ? -9.07 36.938 5.586 1 86.31 84 ARG A O 1
ATOM 676 N N . ARG A 1 85 ? -7.922 36.625 3.717 1 89.19 85 ARG A N 1
ATOM 677 C CA . ARG A 1 85 ? -9.008 35.906 3.029 1 89.19 85 ARG A CA 1
ATOM 678 C C . ARG A 1 85 ? -9.242 34.531 3.627 1 89.19 85 ARG A C 1
ATOM 680 O O . ARG A 1 85 ? -8.336 33.969 4.23 1 89.19 85 ARG A O 1
ATOM 687 N N . ALA A 1 86 ? -10.43 34.125 3.492 1 91.06 86 ALA A N 1
ATOM 688 C CA . ALA A 1 86 ? -10.766 32.781 3.949 1 91.06 86 ALA A CA 1
ATOM 689 C C . ALA A 1 86 ? -9.984 31.719 3.17 1 91.06 86 ALA A C 1
ATOM 691 O O . ALA A 1 86 ? -9.82 31.844 1.954 1 91.06 86 ALA A O 1
ATOM 692 N N . ARG A 1 87 ? -9.359 30.844 3.867 1 91.12 87 ARG A N 1
ATOM 693 C CA . ARG A 1 87 ? -8.625 29.734 3.279 1 91.12 87 ARG A CA 1
ATOM 694 C C . ARG A 1 87 ? -9.086 28.406 3.867 1 91.12 87 ARG A C 1
ATOM 696 O O . ARG A 1 87 ? -9.93 28.375 4.766 1 91.12 87 ARG A O 1
ATOM 703 N N . ASP A 1 88 ? -8.617 27.266 3.223 1 94.5 88 ASP A N 1
ATOM 704 C CA . ASP A 1 88 ? -9.008 25.953 3.697 1 94.5 88 ASP A CA 1
ATOM 705 C C . ASP A 1 88 ? -7.809 25.219 4.305 1 94.5 88 ASP A C 1
ATOM 707 O O . ASP A 1 88 ? -6.672 25.406 3.879 1 94.5 88 ASP A O 1
ATOM 711 N N . GLU A 1 89 ? -8.148 24.438 5.332 1 96.69 89 GLU A N 1
ATOM 712 C CA . GLU A 1 89 ? -7.199 23.469 5.863 1 96.69 89 GLU A CA 1
ATOM 713 C C . GLU A 1 89 ? -7.664 22.031 5.594 1 96.69 89 GLU A C 1
ATOM 715 O O . GLU A 1 89 ? -8.867 21.766 5.562 1 96.69 89 GLU A O 1
ATOM 720 N N . TYR A 1 90 ? -6.738 21.188 5.383 1 97.81 90 TYR A N 1
ATOM 721 C CA . TYR A 1 90 ? -7.008 19.797 5.059 1 97.81 90 TYR A CA 1
ATOM 722 C C . TYR A 1 90 ? -6.406 18.859 6.113 1 97.81 90 TYR A C 1
ATOM 724 O O . TYR A 1 90 ? -5.246 19.031 6.5 1 97.81 90 TYR A O 1
ATOM 732 N N . ARG A 1 91 ? -7.219 17.938 6.559 1 97.69 91 ARG A N 1
ATOM 733 C CA . ARG A 1 91 ? -6.758 16.953 7.535 1 97.69 91 ARG A CA 1
ATOM 734 C C . ARG A 1 91 ? -7.285 15.555 7.199 1 97.69 91 ARG A C 1
ATOM 736 O O . ARG A 1 91 ? -8.352 15.422 6.594 1 97.69 91 ARG A O 1
ATOM 743 N N . LEU A 1 92 ? -6.539 14.578 7.637 1 97.94 92 LEU A N 1
ATOM 744 C CA . LEU A 1 92 ? -6.977 13.203 7.426 1 97.94 92 LEU A CA 1
ATOM 745 C C . LEU A 1 92 ? -8.219 12.891 8.258 1 97.94 92 LEU A C 1
ATOM 747 O O . LEU A 1 92 ? -8.32 13.312 9.414 1 97.94 92 LEU A O 1
ATOM 751 N N . THR A 1 93 ? -9.188 12.188 7.688 1 98.12 93 THR A N 1
ATOM 752 C CA . THR A 1 93 ? -10.266 11.547 8.43 1 98.12 93 THR A CA 1
ATOM 753 C C . THR A 1 93 ? -9.805 10.219 9.016 1 98.12 93 THR A C 1
ATOM 755 O O . THR A 1 93 ? -8.641 9.836 8.875 1 98.12 93 THR A O 1
ATOM 758 N N . ASP A 1 94 ? -10.781 9.531 9.672 1 96.81 94 ASP A N 1
ATOM 759 C CA . ASP A 1 94 ? -10.477 8.188 10.148 1 96.81 94 ASP A CA 1
ATOM 760 C C . ASP A 1 94 ? -10.141 7.254 8.984 1 96.81 94 ASP A C 1
ATOM 762 O O . ASP A 1 94 ? -9.219 6.438 9.078 1 96.81 94 ASP A O 1
ATOM 766 N N . ALA A 1 95 ? -10.844 7.375 7.93 1 96.88 95 ALA A N 1
ATOM 767 C CA . ALA A 1 95 ? -10.57 6.59 6.73 1 96.88 95 ALA A CA 1
ATOM 768 C C . ALA A 1 95 ? -9.188 6.914 6.168 1 96.88 95 ALA A C 1
ATOM 770 O O . ALA A 1 95 ? -8.484 6.023 5.68 1 96.88 95 ALA A O 1
ATOM 771 N N . GLY A 1 96 ? -8.82 8.188 6.164 1 98 96 GLY A N 1
ATOM 772 C CA . GLY A 1 96 ? -7.488 8.586 5.746 1 98 96 GLY A CA 1
ATOM 773 C C . GLY A 1 96 ? -6.391 8 6.613 1 98 96 GLY A C 1
ATOM 774 O O . GLY A 1 96 ? -5.375 7.527 6.105 1 98 96 GLY A O 1
ATOM 775 N N . GLU A 1 97 ? -6.637 8.062 7.918 1 98 97 GLU A N 1
ATOM 776 C CA . GLU A 1 97 ? -5.695 7.496 8.875 1 98 97 GLU A CA 1
ATOM 777 C C . GLU A 1 97 ? -5.488 6.004 8.625 1 98 97 GLU A C 1
ATOM 779 O O . GLU A 1 97 ? -4.379 5.488 8.789 1 98 97 GLU A O 1
ATOM 784 N N . ASP A 1 98 ? -6.516 5.387 8.211 1 97.69 98 ASP A N 1
ATOM 785 C CA . ASP A 1 98 ? -6.473 3.943 8 1 97.69 98 ASP A CA 1
ATOM 786 C C . ASP A 1 98 ? -5.652 3.594 6.762 1 97.69 98 ASP A C 1
ATOM 788 O O . ASP A 1 98 ? -5.418 2.416 6.477 1 97.69 98 ASP A O 1
ATOM 792 N N . LEU A 1 99 ? -5.105 4.586 6.031 1 98.06 99 LEU A N 1
ATOM 793 C CA . LEU A 1 99 ? -4.199 4.344 4.914 1 98.06 99 LEU A CA 1
ATOM 794 C C . LEU A 1 99 ? -2.75 4.297 5.387 1 98.06 99 LEU A C 1
ATOM 796 O O . LEU A 1 99 ? -1.84 4.062 4.59 1 98.06 99 LEU A O 1
ATOM 800 N N . LEU A 1 100 ? -2.523 4.43 6.668 1 98.5 100 LEU A N 1
ATOM 801 C CA . LEU A 1 100 ? -1.18 4.43 7.234 1 98.5 100 LEU A CA 1
ATOM 802 C C . LEU A 1 100 ? -0.427 3.162 6.852 1 98.5 100 LEU A C 1
ATOM 804 O O . LEU A 1 100 ? 0.718 3.227 6.398 1 98.5 100 LEU A O 1
ATOM 808 N N . PRO A 1 101 ? -1.05 1.983 6.965 1 98.44 101 PRO A N 1
ATOM 809 C CA . PRO A 1 101 ? -0.312 0.785 6.562 1 98.44 101 PRO A CA 1
ATOM 810 C C . PRO A 1 101 ? 0.053 0.789 5.078 1 98.44 101 PRO A C 1
ATOM 812 O O . PRO A 1 101 ? 1.105 0.271 4.695 1 98.44 101 PRO A O 1
ATOM 815 N N . VAL A 1 102 ? -0.801 1.32 4.191 1 97.81 102 VAL A N 1
ATOM 816 C CA . VAL A 1 102 ? -0.504 1.413 2.768 1 97.81 102 VAL A CA 1
ATOM 817 C C . VAL A 1 102 ? 0.73 2.285 2.553 1 97.81 102 VAL A C 1
ATOM 819 O O . VAL A 1 102 ? 1.692 1.863 1.906 1 97.81 102 VAL A O 1
ATOM 822 N N . PHE A 1 103 ? 0.697 3.441 3.162 1 97.31 103 PHE A N 1
ATOM 823 C CA . PHE A 1 103 ? 1.786 4.398 3.016 1 97.31 103 PHE A CA 1
ATOM 824 C C . PHE A 1 103 ? 3.096 3.812 3.531 1 97.31 103 PHE A C 1
ATOM 826 O O . PHE A 1 103 ? 4.082 3.738 2.793 1 97.31 103 PHE A O 1
ATOM 833 N N . LEU A 1 104 ? 3.131 3.293 4.723 1 97.69 104 LEU A N 1
ATOM 834 C CA . LEU A 1 104 ? 4.379 2.867 5.348 1 97.69 104 LEU A CA 1
ATOM 835 C C . LEU A 1 104 ? 4.875 1.563 4.734 1 97.69 104 LEU A C 1
ATOM 837 O O . LEU A 1 104 ? 6.078 1.293 4.734 1 97.69 104 LEU A O 1
ATOM 841 N N . SER A 1 105 ? 3.955 0.708 4.215 1 97.81 105 SER A N 1
ATOM 842 C CA . SER A 1 105 ? 4.422 -0.496 3.533 1 97.81 105 SER A CA 1
ATOM 843 C C . SER A 1 105 ? 5.191 -0.15 2.264 1 97.81 105 SER A C 1
ATOM 845 O O . SER A 1 105 ? 6.148 -0.837 1.906 1 97.81 105 SER A O 1
ATOM 847 N N . LEU A 1 106 ? 4.738 0.877 1.536 1 96.56 106 LEU A N 1
ATOM 848 C CA . LEU A 1 106 ? 5.461 1.336 0.355 1 96.56 106 LEU A CA 1
ATOM 849 C C . LEU A 1 106 ? 6.848 1.854 0.733 1 96.56 106 LEU A C 1
ATOM 851 O O . LEU A 1 106 ? 7.84 1.504 0.094 1 96.56 106 LEU A O 1
ATOM 855 N N . VAL A 1 107 ? 6.926 2.66 1.782 1 96 107 VAL A N 1
ATOM 856 C CA . VAL A 1 107 ? 8.203 3.191 2.25 1 96 107 VAL A CA 1
ATOM 857 C C . VAL A 1 107 ? 9.117 2.041 2.662 1 96 107 VAL A C 1
ATOM 859 O O . VAL A 1 107 ? 10.281 1.988 2.252 1 96 107 VAL A O 1
ATOM 862 N N . GLN A 1 108 ? 8.594 1.141 3.439 1 96.25 108 GLN A N 1
ATOM 863 C CA . GLN A 1 108 ? 9.344 -0 3.955 1 96.25 108 GLN A CA 1
ATOM 864 C C . GLN A 1 108 ? 9.938 -0.825 2.818 1 96.25 108 GLN A C 1
ATOM 866 O O . GLN A 1 108 ? 11.117 -1.177 2.852 1 96.25 108 GLN A O 1
ATOM 871 N N . TRP A 1 109 ? 9.172 -1.167 1.827 1 96.75 109 TRP A N 1
ATOM 872 C CA . TRP A 1 109 ? 9.656 -1.947 0.696 1 96.75 109 TRP A CA 1
ATOM 873 C C . TRP A 1 109 ? 10.734 -1.183 -0.066 1 96.75 109 TRP A C 1
ATOM 875 O O . TRP A 1 109 ? 11.773 -1.748 -0.422 1 96.75 109 TRP A O 1
ATOM 885 N N . GLY A 1 110 ? 10.43 0.092 -0.347 1 95.38 110 GLY A N 1
ATOM 886 C CA . GLY A 1 110 ? 11.406 0.91 -1.051 1 95.38 110 GLY A CA 1
ATOM 887 C C . GLY A 1 110 ? 12.734 1.008 -0.329 1 95.38 110 GLY A C 1
ATOM 888 O O . GLY A 1 110 ? 13.797 0.917 -0.953 1 95.38 110 GLY A O 1
ATOM 889 N N . ASP A 1 111 ? 12.664 1.25 0.945 1 94.06 111 ASP A N 1
ATOM 890 C CA . ASP A 1 111 ? 13.891 1.344 1.738 1 94.06 111 ASP A CA 1
ATOM 891 C C . ASP A 1 111 ? 14.68 0.038 1.687 1 94.06 111 ASP A C 1
ATOM 893 O O . ASP A 1 111 ? 15.906 0.053 1.588 1 94.06 111 ASP A O 1
ATOM 897 N N . THR A 1 112 ? 14.031 -1.086 1.764 1 94.12 112 THR A N 1
ATOM 898 C CA . THR A 1 112 ? 14.656 -2.4 1.846 1 94.12 112 THR A CA 1
ATOM 899 C C . THR A 1 112 ? 15.242 -2.803 0.496 1 94.12 112 THR A C 1
ATOM 901 O O . THR A 1 112 ? 16.375 -3.301 0.427 1 94.12 112 THR A O 1
ATOM 904 N N . HIS A 1 113 ? 14.523 -2.525 -0.598 1 94.19 113 HIS A N 1
ATOM 905 C CA . HIS A 1 113 ? 14.883 -3.189 -1.847 1 94.19 113 HIS A CA 1
ATOM 906 C C . HIS A 1 113 ? 15.406 -2.191 -2.873 1 94.19 113 HIS A C 1
ATOM 908 O O . HIS A 1 113 ? 16 -2.582 -3.881 1 94.19 113 HIS A O 1
ATOM 914 N N . LEU A 1 114 ? 15.188 -0.917 -2.625 1 90.56 114 LEU A N 1
ATOM 915 C CA . LEU A 1 114 ? 15.664 0.062 -3.594 1 90.56 114 LEU A CA 1
ATOM 916 C C . LEU A 1 114 ? 16.812 0.881 -3.018 1 90.56 114 LEU A C 1
ATOM 918 O O . LEU A 1 114 ? 17.562 1.522 -3.762 1 90.56 114 LEU A O 1
ATOM 922 N N . ARG A 1 115 ? 16.938 1.057 -1.693 1 82.75 115 ARG A N 1
ATOM 923 C CA . ARG A 1 115 ? 17.969 1.876 -1.071 1 82.75 115 ARG A CA 1
ATOM 924 C C . ARG A 1 115 ? 18.875 1.035 -0.164 1 82.75 115 ARG A C 1
ATOM 926 O O . ARG A 1 115 ? 19.547 1.57 0.713 1 82.75 115 ARG A O 1
ATOM 933 N N . ASP A 1 116 ? 18.812 -0.203 -0.399 1 73.25 116 ASP A N 1
ATOM 934 C CA . ASP A 1 116 ? 19.656 -1.123 0.364 1 73.25 116 ASP A CA 1
ATOM 935 C C . ASP A 1 116 ? 19.422 -0.965 1.864 1 73.25 116 ASP A C 1
ATOM 937 O O . ASP A 1 116 ? 20.375 -0.891 2.643 1 73.25 116 ASP A O 1
ATOM 941 N N . GLY A 1 117 ? 18.312 -0.667 2.301 1 66.31 117 GLY A N 1
ATOM 942 C CA . GLY A 1 117 ? 17.906 -0.794 3.689 1 66.31 117 GLY A CA 1
ATOM 943 C C . GLY A 1 117 ? 17.828 0.537 4.414 1 66.31 117 GLY A C 1
ATOM 944 O O . GLY A 1 117 ? 17.422 0.594 5.578 1 66.31 117 GLY A O 1
ATOM 945 N N . ARG A 1 118 ? 18.297 1.511 3.779 1 74.62 118 ARG A N 1
ATOM 946 C CA . ARG A 1 118 ? 18.266 2.771 4.516 1 74.62 118 ARG A CA 1
ATOM 947 C C . ARG A 1 118 ? 17.656 3.887 3.674 1 74.62 118 ARG A C 1
ATOM 949 O O . ARG A 1 118 ? 18.203 4.266 2.639 1 74.62 118 ARG A O 1
ATOM 956 N N . GLY A 1 119 ? 16.516 4.273 4.098 1 81.19 119 GLY A N 1
ATOM 957 C CA . GLY A 1 119 ? 15.914 5.453 3.49 1 81.19 119 GLY A CA 1
ATOM 958 C C . GLY A 1 119 ? 16.25 6.738 4.223 1 81.19 119 GLY A C 1
ATOM 959 O O . GLY A 1 119 ? 16.938 6.711 5.246 1 81.19 119 GLY A O 1
ATOM 960 N N . PRO A 1 120 ? 15.898 7.863 3.691 1 84.38 120 PRO A N 1
ATOM 961 C CA . PRO A 1 120 ? 16.266 9.164 4.246 1 84.38 120 PRO A CA 1
ATOM 962 C C . PRO A 1 120 ? 15.555 9.469 5.562 1 84.38 120 PRO A C 1
ATOM 964 O O . PRO A 1 120 ? 16.016 10.312 6.336 1 84.38 120 PRO A O 1
ATOM 967 N N . LEU A 1 121 ? 14.469 8.805 5.816 1 90.75 121 LEU A N 1
ATOM 968 C CA . LEU A 1 121 ? 13.695 9 7.039 1 90.75 121 LEU A CA 1
ATOM 969 C C . LEU A 1 121 ? 13.562 7.695 7.812 1 90.75 121 LEU A C 1
ATOM 971 O O . LEU A 1 121 ? 13.438 6.625 7.215 1 90.75 121 LEU A O 1
ATOM 975 N N . ALA A 1 122 ? 13.633 7.906 9.109 1 93.06 122 ALA A N 1
ATOM 976 C CA . ALA A 1 122 ? 13.328 6.801 10.008 1 93.06 122 ALA A CA 1
ATOM 977 C C . ALA A 1 122 ? 12.008 7.031 10.734 1 93.06 122 ALA A C 1
ATOM 979 O O . ALA A 1 122 ? 11.75 8.125 11.242 1 93.06 122 ALA A O 1
ATOM 980 N N . PHE A 1 123 ? 11.195 6.066 10.75 1 95.44 123 PHE A N 1
ATOM 981 C CA . PHE A 1 123 ? 9.938 6.09 11.484 1 95.44 123 PHE A CA 1
ATOM 982 C C . PHE A 1 123 ? 10.031 5.238 12.742 1 95.44 123 PHE A C 1
ATOM 984 O O . PHE A 1 123 ? 10.258 4.027 12.672 1 95.44 123 PHE A O 1
ATOM 991 N N . VAL A 1 124 ? 9.828 5.867 13.875 1 95.69 124 VAL A N 1
ATOM 992 C CA . VAL A 1 124 ? 10.023 5.164 15.141 1 95.69 124 VAL A CA 1
ATOM 993 C C . VAL A 1 124 ? 8.812 5.387 16.047 1 95.69 124 VAL A C 1
ATOM 995 O O . VAL A 1 124 ? 8.086 6.367 15.891 1 95.69 124 VAL A O 1
ATOM 998 N N . HIS A 1 125 ? 8.594 4.41 16.859 1 96.69 125 HIS A N 1
ATOM 999 C CA . HIS A 1 125 ? 7.598 4.609 17.906 1 96.69 125 HIS A CA 1
ATOM 1000 C C . HIS A 1 125 ? 8.031 5.699 18.891 1 96.69 125 HIS A C 1
ATOM 1002 O O . HIS A 1 125 ? 9.133 5.641 19.438 1 96.69 125 HIS A O 1
ATOM 1008 N N . GLY A 1 126 ? 7.184 6.609 19.094 1 93.69 126 GLY A N 1
ATOM 1009 C CA . GLY A 1 126 ? 7.523 7.738 19.938 1 93.69 126 GLY A CA 1
ATOM 1010 C C . GLY A 1 126 ? 7.859 7.332 21.359 1 93.69 126 GLY A C 1
ATOM 1011 O O . GLY A 1 126 ? 8.75 7.918 21.984 1 93.69 126 GLY A O 1
ATOM 1012 N N . GLY A 1 127 ? 7.211 6.367 21.938 1 90.94 127 GLY A N 1
ATOM 1013 C CA . GLY A 1 127 ? 7.406 5.945 23.312 1 90.94 127 GLY A CA 1
ATOM 1014 C C . GLY A 1 127 ? 8.641 5.078 23.5 1 90.94 127 GLY A C 1
ATOM 1015 O O . GLY A 1 127 ? 9.43 5.305 24.422 1 90.94 127 GLY A O 1
ATOM 1016 N N . SER A 1 128 ? 8.977 4.195 22.641 1 92.88 128 SER A N 1
ATOM 1017 C CA . SER A 1 128 ? 10.031 3.205 22.812 1 92.88 128 SER A CA 1
ATOM 1018 C C . SER A 1 128 ? 11.258 3.545 21.969 1 92.88 128 SER A C 1
ATOM 1020 O O . SER A 1 128 ? 12.359 3.053 22.234 1 92.88 128 SER A O 1
ATOM 1022 N N . GLY A 1 129 ? 11.07 4.285 20.938 1 93 129 GLY A N 1
ATOM 1023 C CA . GLY A 1 129 ? 12.156 4.594 20.031 1 93 129 GLY A CA 1
ATOM 1024 C C . GLY A 1 129 ? 12.453 3.471 19.047 1 93 129 GLY A C 1
ATOM 1025 O O . GLY A 1 129 ? 13.297 3.611 18.172 1 93 129 GLY A O 1
ATOM 1026 N N . GLN A 1 130 ? 11.68 2.418 19.188 1 94.62 130 GLN A N 1
ATOM 1027 C CA . GLN A 1 130 ? 11.875 1.287 18.297 1 94.62 130 GLN A CA 1
ATOM 1028 C C . GLN A 1 130 ? 11.367 1.604 16.891 1 94.62 130 GLN A C 1
ATOM 1030 O O . GLN A 1 130 ? 10.375 2.326 16.734 1 94.62 130 GLN A O 1
ATOM 1035 N N . SER A 1 131 ? 12.07 0.993 15.875 1 95 131 SER A N 1
ATOM 1036 C CA . SER A 1 131 ? 11.664 1.179 14.484 1 95 131 SER A CA 1
ATOM 1037 C C . SER A 1 131 ? 10.266 0.61 14.242 1 95 131 SER A C 1
ATOM 1039 O O . SER A 1 131 ? 9.93 -0.462 14.75 1 95 131 SER A O 1
ATOM 1041 N N . VAL A 1 132 ? 9.539 1.294 13.453 1 96.19 132 VAL A N 1
ATOM 1042 C CA . VAL A 1 132 ? 8.188 0.881 13.078 1 96.19 132 VAL A CA 1
ATOM 1043 C C . VAL A 1 132 ? 8.25 -0.088 11.906 1 96.19 132 VAL A C 1
ATOM 1045 O O . VAL A 1 132 ? 9.094 0.059 11.016 1 96.19 132 VAL A O 1
ATOM 1048 N N . GLU A 1 133 ? 7.371 -1.075 11.883 1 96.62 133 GLU A N 1
ATOM 1049 C CA . GLU A 1 133 ? 7.273 -2.043 10.789 1 96.62 133 GLU A CA 1
ATOM 1050 C C . GLU A 1 133 ? 5.816 -2.303 10.414 1 96.62 133 GLU A C 1
ATOM 1052 O O . GLU A 1 133 ? 4.938 -2.314 11.281 1 96.62 133 GLU A O 1
ATOM 1057 N N . VAL A 1 134 ? 5.609 -2.438 9.156 1 97.62 134 VAL A N 1
ATOM 1058 C CA . VAL A 1 134 ? 4.312 -2.926 8.695 1 97.62 134 VAL A CA 1
ATOM 1059 C C . VAL A 1 134 ? 4.352 -4.445 8.555 1 97.62 134 VAL A C 1
ATOM 1061 O O . VAL A 1 134 ? 5.207 -4.988 7.848 1 97.62 134 VAL A O 1
ATOM 1064 N N . ARG A 1 135 ? 3.418 -5.07 9.117 1 96.56 135 ARG A N 1
ATOM 1065 C CA . ARG A 1 135 ? 3.406 -6.531 9.094 1 96.56 135 ARG A CA 1
ATOM 1066 C C . ARG A 1 135 ? 2.008 -7.062 8.797 1 96.56 135 ARG A C 1
ATOM 1068 O O . ARG A 1 135 ? 1.01 -6.414 9.125 1 96.56 135 ARG A O 1
ATOM 1075 N N . VAL A 1 136 ? 1.99 -8.18 8.156 1 97.44 136 VAL A N 1
ATOM 1076 C CA . VAL A 1 136 ? 0.781 -8.992 8.039 1 97.44 136 VAL A CA 1
ATOM 1077 C C . VAL A 1 136 ? 0.72 -10 9.18 1 97.44 136 VAL A C 1
ATOM 1079 O O . VAL A 1 136 ? 1.671 -10.758 9.398 1 97.44 136 VAL A O 1
ATOM 1082 N N . THR A 1 137 ? -0.318 -9.961 9.906 1 95.75 137 THR A N 1
ATOM 1083 C CA . THR A 1 137 ? -0.428 -10.836 11.07 1 95.75 137 THR A CA 1
ATOM 1084 C C . THR A 1 137 ? -1.85 -11.375 11.211 1 95.75 137 THR A C 1
ATOM 1086 O O . THR A 1 137 ? -2.746 -10.977 10.461 1 95.75 137 THR A O 1
ATOM 1089 N N . ALA A 1 138 ? -2.008 -12.312 12.109 1 94.5 138 ALA A N 1
ATOM 1090 C CA . ALA A 1 138 ? -3.314 -12.805 12.539 1 94.5 138 ALA A CA 1
ATOM 1091 C C . ALA A 1 138 ? -3.504 -12.625 14.039 1 94.5 138 ALA A C 1
ATOM 1093 O O . ALA A 1 138 ? -3.115 -13.492 14.828 1 94.5 138 ALA A O 1
ATOM 1094 N N . PRO A 1 139 ? -4.086 -11.578 14.398 1 87.56 139 PRO A N 1
ATOM 1095 C CA . PRO A 1 139 ? -4.281 -11.406 15.836 1 87.56 139 PRO A CA 1
ATOM 1096 C C . PRO A 1 139 ? -5.008 -12.578 16.484 1 87.56 139 PRO A C 1
ATOM 1098 O O . PRO A 1 139 ? -5.859 -13.211 15.844 1 87.56 139 PRO A O 1
ATOM 1101 N N . PRO A 1 140 ? -4.594 -12.797 17.797 1 83.44 140 PRO A N 1
ATOM 1102 C CA . PRO A 1 140 ? -3.787 -11.93 18.656 1 83.44 140 PRO A CA 1
ATOM 1103 C C . PRO A 1 140 ? -2.287 -12.156 18.484 1 83.44 140 PRO A C 1
ATOM 1105 O O . PRO A 1 140 ? -1.477 -11.453 19.094 1 83.44 140 PRO A O 1
ATOM 1108 N N . SER A 1 141 ? -2.039 -13.203 17.641 1 82.69 141 SER A N 1
ATOM 1109 C CA . SER A 1 141 ? -0.61 -13.383 17.391 1 82.69 141 SER A CA 1
ATOM 1110 C C . SER A 1 141 ? -0.013 -12.172 16.688 1 82.69 141 SER A C 1
ATOM 1112 O O . SER A 1 141 ? -0.667 -11.555 15.844 1 82.69 141 SER A O 1
ATOM 1114 N N . GLY A 1 142 ? 1.119 -11.656 17.109 1 82.31 142 GLY A N 1
ATOM 1115 C CA . GLY A 1 142 ? 1.812 -10.562 16.453 1 82.31 142 GLY A CA 1
ATOM 1116 C C . GLY A 1 142 ? 2.916 -11.031 15.523 1 82.31 142 GLY A C 1
ATOM 1117 O O . GLY A 1 142 ? 3.613 -10.219 14.914 1 82.31 142 GLY A O 1
ATOM 1118 N N . ALA A 1 143 ? 2.984 -12.336 15.344 1 89.69 143 ALA A N 1
ATOM 1119 C CA . ALA A 1 143 ? 4.031 -12.875 14.484 1 89.69 143 ALA A CA 1
ATOM 1120 C C . ALA A 1 143 ? 3.74 -12.578 13.016 1 89.69 143 ALA A C 1
ATOM 1122 O 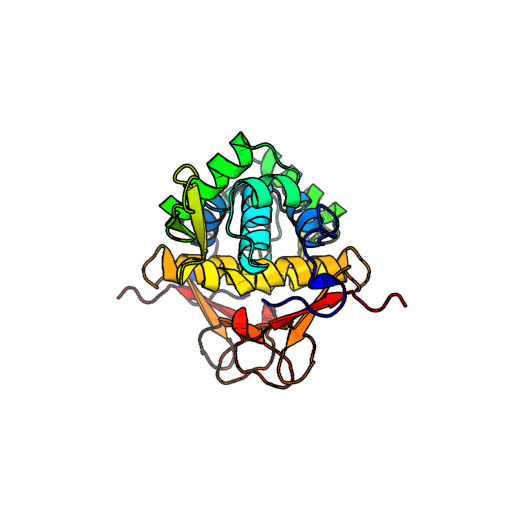O . ALA A 1 143 ? 2.604 -12.727 12.562 1 89.69 143 ALA A O 1
ATOM 1123 N N . PRO A 1 144 ? 4.723 -12.133 12.305 1 94.38 144 PRO A N 1
ATOM 1124 C CA . PRO A 1 144 ? 4.504 -11.828 10.891 1 94.38 144 PRO A CA 1
ATOM 1125 C C . PRO A 1 144 ? 4.168 -13.062 10.062 1 94.38 144 PRO A C 1
ATOM 1127 O O . PRO A 1 144 ? 4.711 -14.141 10.305 1 94.38 144 PRO A O 1
ATOM 1130 N N . LEU A 1 145 ? 3.301 -12.922 9.117 1 96.19 145 LEU A N 1
ATOM 1131 C CA . LEU A 1 145 ? 2.908 -13.969 8.188 1 96.19 145 LEU A CA 1
ATOM 1132 C C . LEU A 1 145 ? 3.498 -13.719 6.801 1 96.19 145 LEU A C 1
ATOM 1134 O O . LEU A 1 145 ? 3.713 -12.57 6.414 1 96.19 145 LEU A O 1
ATOM 1138 N N . ARG A 1 146 ? 3.771 -14.75 6.148 1 96.56 146 ARG A N 1
ATOM 1139 C CA . ARG A 1 146 ? 4.074 -14.742 4.723 1 96.56 146 ARG A CA 1
ATOM 1140 C C . ARG A 1 146 ? 2.881 -15.227 3.906 1 96.56 146 ARG A C 1
ATOM 1142 O O . ARG A 1 146 ? 1.882 -15.68 4.469 1 96.56 146 ARG A O 1
ATOM 1149 N N . SER A 1 147 ? 2.969 -15.047 2.553 1 97 147 SER A N 1
ATOM 1150 C CA . SER A 1 147 ? 1.861 -15.461 1.698 1 97 147 SER A CA 1
ATOM 1151 C C . SER A 1 147 ? 1.567 -16.953 1.859 1 97 147 SER A C 1
ATOM 1153 O O . SER A 1 147 ? 0.41 -17.375 1.792 1 97 147 SER A O 1
ATOM 1155 N N . SER A 1 148 ? 2.582 -17.766 2.129 1 95.56 148 SER A N 1
ATOM 1156 C CA . SER A 1 148 ? 2.428 -19.203 2.268 1 95.56 148 SER A CA 1
ATOM 1157 C C . SER A 1 148 ? 1.618 -19.562 3.51 1 95.56 148 SER A C 1
ATOM 1159 O O . SER A 1 148 ? 1.131 -20.688 3.641 1 95.56 148 SER A O 1
ATOM 1161 N N . ASP A 1 149 ? 1.447 -18.672 4.438 1 96.81 149 ASP A N 1
ATOM 1162 C CA . ASP A 1 149 ? 0.722 -18.906 5.684 1 96.81 149 ASP A CA 1
ATOM 1163 C C . ASP A 1 149 ? -0.756 -18.547 5.531 1 96.81 149 ASP A C 1
ATOM 1165 O O . ASP A 1 149 ? -1.546 -18.734 6.457 1 96.81 149 ASP A O 1
ATOM 1169 N N . ILE A 1 150 ? -1.176 -18.031 4.414 1 97.44 150 ILE A N 1
ATOM 1170 C CA . ILE A 1 150 ? -2.492 -17.422 4.262 1 97.44 150 ILE A CA 1
ATOM 1171 C C . ILE A 1 150 ? -3.365 -18.297 3.361 1 97.44 150 ILE A C 1
ATOM 1173 O O . ILE A 1 150 ? -2.893 -18.812 2.35 1 97.44 150 ILE A O 1
ATOM 1177 N N . ARG A 1 151 ? -4.598 -18.422 3.707 1 96.25 151 ARG A N 1
ATOM 1178 C CA . ARG A 1 151 ? -5.633 -19.078 2.908 1 96.25 151 ARG A CA 1
ATOM 1179 C C . ARG A 1 151 ? -6.707 -18.078 2.494 1 96.25 151 ARG A C 1
ATOM 1181 O O . ARG A 1 151 ? -6.992 -17.125 3.225 1 96.25 151 ARG A O 1
ATOM 1188 N N . ILE A 1 152 ? -7.254 -18.297 1.344 1 94.56 152 ILE A N 1
ATOM 1189 C CA . ILE A 1 152 ? -8.289 -17.422 0.8 1 94.56 152 ILE A CA 1
ATOM 1190 C C . ILE A 1 152 ? -9.609 -18.188 0.705 1 94.56 152 ILE A C 1
ATOM 1192 O O . ILE A 1 152 ? -9.656 -19.297 0.159 1 94.56 152 ILE A O 1
ATOM 1196 N N . ARG A 1 153 ? -10.625 -17.609 1.186 1 91.88 153 ARG A N 1
ATOM 1197 C CA . ARG A 1 153 ? -11.961 -18.203 1.109 1 91.88 153 ARG A CA 1
ATOM 1198 C C . ARG A 1 153 ? -12.992 -17.156 0.671 1 91.88 153 ARG A C 1
ATOM 1200 O O . ARG A 1 153 ? -12.727 -15.961 0.71 1 91.88 153 ARG A O 1
ATOM 1207 N N . GLN A 1 154 ? -14.109 -17.641 0.189 1 85.25 154 GLN A N 1
ATOM 1208 C CA . GLN A 1 154 ? -15.211 -16.75 -0.125 1 85.25 154 GLN A CA 1
ATOM 1209 C C . GLN A 1 154 ? -15.797 -16.125 1.143 1 85.25 154 GLN A C 1
ATOM 1211 O O . GLN A 1 154 ? -15.961 -16.812 2.152 1 85.25 154 GLN A O 1
ATOM 1216 N N . SER A 1 155 ? -15.945 -14.82 1.046 1 82.25 155 SER A N 1
ATOM 1217 C CA . SER A 1 155 ? -16.531 -14.18 2.215 1 82.25 155 SER A CA 1
ATOM 1218 C C . SER A 1 155 ? -17.969 -14.672 2.447 1 82.25 155 SER A C 1
ATOM 1220 O O . SER A 1 155 ? -18.688 -14.984 1.496 1 82.25 155 SER A O 1
ATOM 1222 N N . ALA A 1 156 ? -18.328 -15.156 3.725 1 63.06 156 ALA A N 1
ATOM 1223 C CA . ALA A 1 156 ? -19.641 -15.648 4.086 1 63.06 156 ALA A CA 1
ATOM 1224 C C . ALA A 1 156 ? -20.734 -14.641 3.723 1 63.06 156 ALA A C 1
ATOM 1226 O O . ALA A 1 156 ? -20.531 -13.43 3.852 1 63.06 156 ALA A O 1
ATOM 1227 N N . GLN A 1 157 ? -21.438 -14.867 2.539 1 54.44 157 GLN A N 1
ATOM 1228 C CA . GLN A 1 157 ? -22.641 -14.109 2.232 1 54.44 157 GLN A CA 1
ATOM 1229 C C . GLN A 1 157 ? -23.531 -13.969 3.465 1 54.44 157 GLN A C 1
ATOM 1231 O O . GLN A 1 157 ? -23.797 -14.953 4.156 1 54.44 157 GLN A O 1
ATOM 1236 N N . GLY A 1 158 ? -23.156 -12.953 4.359 1 39.12 158 GLY A N 1
ATOM 1237 C CA . GLY A 1 158 ? -24.359 -12.836 5.172 1 39.12 158 GLY A CA 1
ATOM 1238 C C . GLY A 1 158 ? -25.641 -12.75 4.355 1 39.12 158 GLY A C 1
ATOM 1239 O O . GLY A 1 158 ? -25.594 -12.43 3.166 1 39.12 158 GLY A O 1
ATOM 1240 N N . MET B 1 1 ? 1.918 12.055 12.664 1 93 1 MET B N 1
ATOM 1241 C CA . MET B 1 1 ? 3.35 11.836 12.844 1 93 1 MET B CA 1
ATOM 1242 C C . MET B 1 1 ? 4.059 13.133 13.219 1 93 1 MET B C 1
ATOM 1244 O O . MET B 1 1 ? 3.684 14.203 12.742 1 93 1 MET B O 1
ATOM 1248 N N . GLU B 1 2 ? 5.016 13.008 14.094 1 90 2 GLU B N 1
ATOM 1249 C CA . GLU B 1 2 ? 5.73 14.195 14.539 1 90 2 GLU B CA 1
ATOM 1250 C C . GLU B 1 2 ? 7.211 14.125 14.18 1 90 2 GLU B C 1
ATOM 1252 O O . GLU B 1 2 ? 7.871 13.117 14.445 1 90 2 GLU B O 1
ATOM 1257 N N . PHE B 1 3 ? 7.66 15.18 13.609 1 89.31 3 PHE B N 1
ATOM 1258 C CA . PHE B 1 3 ? 9.07 15.25 13.258 1 89.31 3 PHE B CA 1
ATOM 1259 C C . PHE B 1 3 ? 9.922 15.523 14.492 1 89.31 3 PHE B C 1
ATOM 1261 O O . PHE B 1 3 ? 9.5 16.234 15.398 1 89.31 3 PHE B O 1
ATOM 1268 N N . GLU B 1 4 ? 11.07 15.031 14.438 1 87 4 GLU B N 1
ATOM 1269 C CA . GLU B 1 4 ? 12.016 15.258 15.523 1 87 4 GLU B CA 1
ATOM 1270 C C . GLU B 1 4 ? 13.281 15.945 15.023 1 87 4 GLU B C 1
ATOM 1272 O O . GLU B 1 4 ? 13.57 15.93 13.82 1 87 4 GLU B O 1
ATOM 1277 N N . GLY B 1 5 ? 13.906 16.562 16.031 1 79.75 5 GLY B N 1
ATOM 1278 C CA . GLY B 1 5 ? 15.195 17.188 15.742 1 79.75 5 GLY B CA 1
ATOM 1279 C C . GLY B 1 5 ? 15.109 18.25 14.68 1 79.75 5 GLY B C 1
ATOM 1280 O O . GLY B 1 5 ? 14.25 19.141 14.734 1 79.75 5 GLY B O 1
ATOM 1281 N N . ARG B 1 6 ? 16.062 18.203 13.734 1 75.62 6 ARG B N 1
ATOM 1282 C CA . ARG B 1 6 ? 16.203 19.234 12.719 1 75.62 6 ARG B CA 1
ATOM 1283 C C . ARG B 1 6 ? 15.016 19.219 11.766 1 75.62 6 ARG B C 1
ATOM 1285 O O . ARG B 1 6 ? 14.758 20.219 11.078 1 75.62 6 ARG B O 1
ATOM 1292 N N . LEU B 1 7 ? 14.289 18.094 11.852 1 82.81 7 LEU B N 1
ATOM 1293 C CA . LEU B 1 7 ? 13.18 17.969 10.906 1 82.81 7 LEU B CA 1
ATOM 1294 C C . LEU B 1 7 ? 11.945 18.703 11.414 1 82.81 7 LEU B C 1
ATOM 1296 O O . LEU B 1 7 ? 10.977 18.875 10.672 1 82.81 7 LEU B O 1
ATOM 1300 N N . GLN B 1 8 ? 11.992 19.219 12.539 1 83.19 8 GLN B N 1
ATOM 1301 C CA . GLN B 1 8 ? 10.844 19.906 13.125 1 83.19 8 GLN B CA 1
ATOM 1302 C C . GLN B 1 8 ? 10.539 21.188 12.375 1 83.19 8 GLN B C 1
ATOM 1304 O O . GLN B 1 8 ? 9.391 21.641 12.352 1 83.19 8 GLN B O 1
ATOM 1309 N N . ASP B 1 9 ? 11.633 21.703 11.797 1 80.06 9 ASP B N 1
ATOM 1310 C CA . ASP B 1 9 ? 11.438 22.906 10.992 1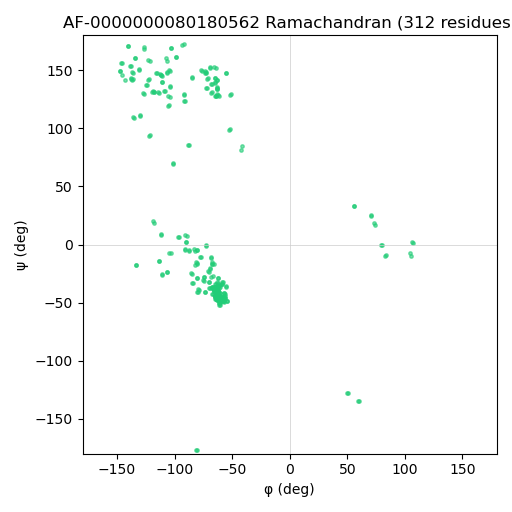 80.06 9 ASP B CA 1
ATOM 1311 C C . ASP B 1 9 ? 11.07 22.547 9.547 1 80.06 9 ASP B C 1
ATOM 1313 O O . ASP B 1 9 ? 11.945 22.484 8.68 1 80.06 9 ASP B O 1
ATOM 1317 N N . ARG B 1 10 ? 9.906 22.344 9.289 1 78.56 10 ARG B N 1
ATOM 1318 C CA . ARG B 1 10 ? 9.414 21.828 8.016 1 78.56 10 ARG B CA 1
ATOM 1319 C C . ARG B 1 10 ? 9.609 22.859 6.902 1 78.56 10 ARG B C 1
ATOM 1321 O O . ARG B 1 10 ? 9.43 22.531 5.727 1 78.56 10 ARG B O 1
ATOM 1328 N N . GLU B 1 11 ? 9.953 24.031 7.277 1 77.5 11 GLU B N 1
ATOM 1329 C CA . GLU B 1 11 ? 10.188 25.062 6.27 1 77.5 11 GLU B CA 1
ATOM 1330 C C . GLU B 1 11 ? 11.594 24.953 5.68 1 77.5 11 GLU B C 1
ATOM 1332 O O . GLU B 1 11 ? 11.867 25.516 4.617 1 77.5 11 GLU B O 1
ATOM 1337 N N . THR B 1 12 ? 12.406 24.25 6.383 1 77.88 12 THR B N 1
ATOM 1338 C CA . THR B 1 12 ? 13.805 24.234 5.957 1 77.88 12 THR B CA 1
ATOM 1339 C C . THR B 1 12 ? 14.141 22.906 5.277 1 77.88 12 THR B C 1
ATOM 1341 O O . THR B 1 12 ? 15.266 22.719 4.805 1 77.88 12 THR B O 1
ATOM 1344 N N . TRP B 1 13 ? 13.164 22.062 5.371 1 77.5 13 TRP B N 1
ATOM 1345 C CA . TRP B 1 13 ? 13.43 20.75 4.777 1 77.5 13 TRP B CA 1
ATOM 1346 C C . TRP B 1 13 ? 12.18 20.203 4.109 1 77.5 13 TRP B C 1
ATOM 1348 O O . TRP B 1 13 ? 11.055 20.5 4.531 1 77.5 13 TRP B O 1
ATOM 1358 N N . SER B 1 14 ? 12.445 19.547 2.938 1 81.06 14 SER B N 1
ATOM 1359 C CA . SER B 1 14 ? 11.414 18.734 2.299 1 81.06 14 SER B CA 1
ATOM 1360 C C . SER B 1 14 ? 11.984 17.422 1.774 1 81.06 14 SER B C 1
ATOM 1362 O O . SER B 1 14 ? 13.141 17.359 1.346 1 81.06 14 SER B O 1
ATOM 1364 N N . ILE B 1 15 ? 11.211 16.406 1.882 1 83.25 15 ILE B N 1
ATOM 1365 C CA . ILE B 1 15 ? 11.68 15.109 1.409 1 83.25 15 ILE B CA 1
ATOM 1366 C C . ILE B 1 15 ? 11.633 15.07 -0.116 1 83.25 15 ILE B C 1
ATOM 1368 O O . ILE B 1 15 ? 12.492 14.453 -0.753 1 83.25 15 ILE B O 1
ATOM 1372 N N . GLY B 1 16 ? 10.727 15.773 -0.759 1 78.62 16 GLY B N 1
ATOM 1373 C CA . GLY B 1 16 ? 10.586 15.742 -2.205 1 78.62 16 GLY B CA 1
ATOM 1374 C C . GLY B 1 16 ? 10.5 14.336 -2.766 1 78.62 16 GLY B C 1
ATOM 1375 O O . GLY B 1 16 ? 9.711 13.516 -2.287 1 78.62 16 GLY B O 1
ATOM 1376 N N . ASP B 1 17 ? 11.367 14.094 -3.756 1 79.56 17 ASP B N 1
ATOM 1377 C CA . ASP B 1 17 ? 11.328 12.797 -4.434 1 79.56 17 ASP B CA 1
ATOM 1378 C C . ASP B 1 17 ? 12.258 11.797 -3.752 1 79.56 17 ASP B C 1
ATOM 1380 O O . ASP B 1 17 ? 12.477 10.695 -4.266 1 79.56 17 ASP B O 1
ATOM 1384 N N . ALA B 1 18 ? 12.781 12.242 -2.594 1 82.94 18 ALA B N 1
ATOM 1385 C CA . ALA B 1 18 ? 13.75 11.367 -1.935 1 82.94 18 ALA B CA 1
ATOM 1386 C C . ALA B 1 18 ? 13.047 10.273 -1.136 1 82.94 18 ALA B C 1
ATOM 1388 O O . ALA B 1 18 ? 13.672 9.297 -0.728 1 82.94 18 ALA B O 1
ATOM 1389 N N . CYS B 1 19 ? 11.766 10.477 -0.916 1 87.56 19 CYS B N 1
ATOM 1390 C CA . CYS B 1 19 ? 11.031 9.422 -0.221 1 87.56 19 CYS B CA 1
ATOM 1391 C C . CYS B 1 19 ? 11.023 8.141 -1.041 1 87.56 19 CYS B C 1
ATOM 1393 O O . CYS B 1 19 ? 10.711 8.164 -2.234 1 87.56 19 CYS B O 1
ATOM 1395 N N . SER B 1 20 ? 11.273 7.047 -0.435 1 90.62 20 SER B N 1
ATOM 1396 C CA . SER B 1 20 ? 11.359 5.762 -1.121 1 90.62 20 SER B CA 1
ATOM 1397 C C . SER B 1 20 ? 10.031 5.387 -1.77 1 90.62 20 SER B C 1
ATOM 1399 O O . SER B 1 20 ? 10.008 4.68 -2.779 1 90.62 20 SER B O 1
ATOM 1401 N N . MET B 1 21 ? 8.984 5.852 -1.201 1 93.12 21 MET B N 1
ATOM 1402 C CA . MET B 1 21 ? 7.656 5.582 -1.744 1 93.12 21 MET B CA 1
ATOM 1403 C C . MET B 1 21 ? 7.566 6.02 -3.203 1 93.12 21 MET B C 1
ATOM 1405 O O . MET B 1 21 ? 6.949 5.34 -4.023 1 93.12 21 MET B O 1
ATOM 1409 N N . THR B 1 22 ? 8.219 7.105 -3.494 1 89.94 22 THR B N 1
ATOM 1410 C CA . THR B 1 22 ? 8.156 7.66 -4.84 1 89.94 22 THR B CA 1
ATOM 1411 C C . THR B 1 22 ? 8.711 6.668 -5.859 1 89.94 22 THR B C 1
ATOM 1413 O O . THR B 1 22 ? 8.078 6.41 -6.887 1 89.94 22 THR B O 1
ATOM 1416 N N . LYS B 1 23 ? 9.797 6.086 -5.598 1 90.75 23 LYS B N 1
ATOM 1417 C CA . LYS B 1 23 ? 10.422 5.133 -6.508 1 90.75 23 LYS B CA 1
ATOM 1418 C C . LYS B 1 23 ? 9.586 3.863 -6.637 1 90.75 23 LYS B C 1
ATOM 1420 O O . LYS B 1 23 ? 9.508 3.271 -7.715 1 90.75 23 LYS B O 1
ATOM 1425 N N . VAL B 1 24 ? 8.992 3.455 -5.559 1 93.5 24 VAL B N 1
ATOM 1426 C CA . VAL B 1 24 ? 8.141 2.268 -5.586 1 93.5 24 VAL B CA 1
ATOM 1427 C C . VAL B 1 24 ? 6.945 2.508 -6.504 1 93.5 24 VAL B C 1
ATOM 1429 O O . VAL B 1 24 ? 6.594 1.649 -7.316 1 93.5 24 VAL B O 1
ATOM 1432 N N . LEU B 1 25 ? 6.391 3.721 -6.414 1 92.38 25 LEU B N 1
ATOM 1433 C CA . LEU B 1 25 ? 5.203 4.047 -7.199 1 92.38 25 LEU B CA 1
ATOM 1434 C C . LEU B 1 25 ? 5.551 4.164 -8.68 1 92.38 25 LEU B C 1
ATOM 1436 O O . LEU B 1 25 ? 4.684 3.988 -9.539 1 92.38 25 LEU B O 1
ATOM 1440 N N . GLU B 1 26 ? 6.793 4.426 -8.945 1 90.38 26 GLU B N 1
ATOM 1441 C CA . GLU B 1 26 ? 7.234 4.414 -10.336 1 90.38 26 GLU B CA 1
ATOM 1442 C C . GLU B 1 26 ? 7.242 2.994 -10.898 1 90.38 26 GLU B C 1
ATOM 1444 O O . GLU B 1 26 ? 7 2.789 -12.094 1 90.38 26 GLU B O 1
ATOM 1449 N N . LEU B 1 27 ? 7.504 2.055 -10.078 1 90.75 27 LEU B N 1
ATOM 1450 C CA . LEU B 1 27 ? 7.52 0.648 -10.469 1 90.75 27 LEU B CA 1
ATOM 1451 C C . LEU B 1 27 ? 6.105 0.08 -10.508 1 90.75 27 LEU B C 1
ATOM 1453 O O . LEU B 1 27 ? 5.777 -0.712 -11.398 1 90.75 27 LEU B O 1
ATOM 1457 N N . LEU B 1 28 ? 5.301 0.47 -9.492 1 91.44 28 LEU B N 1
ATOM 1458 C CA . LEU B 1 28 ? 3.898 0.073 -9.398 1 91.44 28 LEU B CA 1
ATOM 1459 C C . LEU B 1 28 ? 2.98 1.203 -9.852 1 91.44 28 LEU B C 1
ATOM 1461 O O . LEU B 1 28 ? 2.234 1.762 -9.047 1 91.44 28 LEU B O 1
ATOM 1465 N N . ASN B 1 29 ? 2.959 1.497 -11.109 1 85.12 29 ASN B N 1
ATOM 1466 C CA . ASN B 1 29 ? 2.432 2.779 -11.562 1 85.12 29 ASN B CA 1
ATOM 1467 C C . ASN B 1 29 ? 1.135 2.605 -12.344 1 85.12 29 ASN B C 1
ATOM 1469 O O . ASN B 1 29 ? 0.672 3.539 -13.008 1 85.12 29 ASN B O 1
ATOM 1473 N N . SER B 1 30 ? 0.619 1.355 -12.336 1 90.19 30 SER B N 1
ATOM 1474 C CA . SER B 1 30 ? -0.611 1.151 -13.094 1 90.19 30 SER B CA 1
ATOM 1475 C C . SER B 1 30 ? -1.511 0.121 -12.414 1 90.19 30 SER B C 1
ATOM 1477 O O . SER B 1 30 ? -1.033 -0.727 -11.656 1 90.19 30 SER B O 1
ATOM 1479 N N . LYS B 1 31 ? -2.76 0.278 -12.758 1 90.62 31 LYS B N 1
ATOM 1480 C CA . LYS B 1 31 ? -3.748 -0.683 -12.281 1 90.62 31 LYS B CA 1
ATOM 1481 C C . LYS B 1 31 ? -3.377 -2.105 -12.695 1 90.62 31 LYS B C 1
ATOM 1483 O O . LYS B 1 31 ? -3.473 -3.035 -11.891 1 90.62 31 LYS B O 1
ATOM 1488 N N . THR B 1 32 ? -2.91 -2.242 -13.945 1 94.25 32 THR B N 1
ATOM 1489 C CA . THR B 1 32 ? -2.584 -3.561 -14.477 1 94.25 32 THR B CA 1
ATOM 1490 C C . THR B 1 32 ? -1.439 -4.195 -13.695 1 94.25 32 THR B C 1
ATOM 1492 O O . THR B 1 32 ? -1.468 -5.391 -13.406 1 94.25 32 THR B O 1
ATOM 1495 N N . THR B 1 33 ? -0.457 -3.393 -13.297 1 95.69 33 THR B N 1
ATOM 1496 C CA . THR B 1 33 ? 0.675 -3.918 -12.539 1 95.69 33 THR B CA 1
ATOM 1497 C C . THR B 1 33 ? 0.217 -4.473 -11.195 1 95.69 33 THR B C 1
ATOM 1499 O O . THR B 1 33 ? 0.647 -5.551 -10.781 1 95.69 33 THR B O 1
ATOM 1502 N N . PHE B 1 34 ? -0.686 -3.803 -10.57 1 95.38 34 PHE B N 1
ATOM 1503 C CA . PHE B 1 34 ? -1.204 -4.277 -9.289 1 95.38 34 PHE B CA 1
ATOM 1504 C C . PHE B 1 34 ? -2.051 -5.531 -9.477 1 95.38 34 PHE B C 1
ATOM 1506 O O . PHE B 1 34 ? -2.02 -6.438 -8.648 1 95.38 34 PHE B O 1
ATOM 1513 N N . GLN B 1 35 ? -2.799 -5.582 -10.555 1 95.38 35 GLN B N 1
ATOM 1514 C CA . GLN B 1 35 ? -3.609 -6.762 -10.836 1 95.38 35 GLN B CA 1
ATOM 1515 C C . GLN B 1 35 ? -2.734 -7.977 -11.109 1 95.38 35 GLN B C 1
ATOM 1517 O O . GLN B 1 35 ? -3.037 -9.086 -10.656 1 95.38 35 GLN B O 1
ATOM 1522 N N . VAL B 1 36 ? -1.686 -7.715 -11.828 1 96.94 36 VAL B N 1
ATOM 1523 C CA . VAL B 1 36 ? -0.737 -8.789 -12.094 1 96.94 36 VAL B CA 1
ATOM 1524 C C . VAL B 1 36 ? -0.093 -9.25 -10.789 1 96.94 36 VAL B C 1
ATOM 1526 O O . VAL B 1 36 ? 0.033 -10.453 -10.539 1 96.94 36 VAL B O 1
ATOM 1529 N N . LEU B 1 37 ? 0.284 -8.328 -9.969 1 97.06 37 LEU B N 1
ATOM 1530 C CA . LEU B 1 37 ? 0.856 -8.648 -8.664 1 97.06 37 LEU B CA 1
ATOM 1531 C C . LEU B 1 37 ? -0.118 -9.469 -7.828 1 97.06 37 LEU B C 1
ATOM 1533 O O . LEU B 1 37 ? 0.27 -10.477 -7.227 1 97.06 37 LEU B O 1
ATOM 1537 N N . ARG B 1 38 ? -1.342 -9.078 -7.801 1 95.94 38 ARG B N 1
ATOM 1538 C CA . ARG B 1 38 ? -2.381 -9.828 -7.098 1 95.94 38 ARG B CA 1
ATOM 1539 C C . ARG B 1 38 ? -2.43 -11.273 -7.578 1 95.94 38 ARG B C 1
ATOM 1541 O O . ARG B 1 38 ? -2.428 -12.203 -6.766 1 95.94 38 ARG B O 1
ATOM 1548 N N . GLU B 1 39 ? -2.457 -11.422 -8.906 1 96.38 39 GLU B N 1
ATOM 1549 C CA . GLU B 1 39 ? -2.561 -12.766 -9.469 1 96.38 39 GLU B CA 1
ATOM 1550 C C . GLU B 1 39 ? -1.331 -13.602 -9.125 1 96.38 39 GLU B C 1
ATOM 1552 O O . GLU B 1 39 ? -1.433 -14.82 -8.938 1 96.38 39 GLU B O 1
ATOM 1557 N N . LEU B 1 40 ? -0.164 -12.969 -9.055 1 97.12 40 LEU B N 1
ATOM 1558 C CA . LEU B 1 40 ? 1.034 -13.68 -8.625 1 97.12 40 LEU B CA 1
ATOM 1559 C C . LEU B 1 40 ? 0.879 -14.195 -7.203 1 97.12 40 LEU B C 1
ATOM 1561 O O . LEU B 1 40 ? 1.222 -15.344 -6.914 1 97.12 40 LEU B O 1
ATOM 1565 N N . PHE B 1 41 ? 0.355 -13.398 -6.301 1 96.81 41 PHE B N 1
ATOM 1566 C CA . PHE B 1 41 ? 0.093 -13.836 -4.934 1 96.81 41 PHE B CA 1
ATOM 1567 C C . PHE B 1 41 ? -0.929 -14.969 -4.914 1 96.81 41 PHE B C 1
ATOM 1569 O O . PHE B 1 41 ? -0.866 -15.859 -4.059 1 96.81 41 PHE B O 1
ATOM 1576 N N . PHE B 1 42 ? -1.857 -14.914 -5.871 1 94.81 42 PHE B N 1
ATOM 1577 C CA . PHE B 1 42 ? -2.91 -15.922 -5.949 1 94.81 42 PHE B CA 1
ATOM 1578 C C . PHE B 1 42 ? -2.379 -17.219 -6.555 1 94.81 42 PHE B C 1
ATOM 1580 O O . PHE B 1 42 ? -3.1 -18.203 -6.633 1 94.81 42 PHE B O 1
ATOM 1587 N N . GLY B 1 43 ? -1.14 -17.203 -7.125 1 93.44 43 GLY B N 1
ATOM 1588 C CA . GLY B 1 43 ? -0.501 -18.438 -7.578 1 93.44 43 GLY B CA 1
ATOM 1589 C C . GLY B 1 43 ? -0.481 -18.562 -9.086 1 93.44 43 GLY B C 1
ATOM 1590 O O . GLY B 1 43 ? -0.041 -19.594 -9.617 1 93.44 43 GLY B O 1
ATOM 1591 N N . THR B 1 44 ? -0.979 -17.594 -9.766 1 95.19 44 THR B N 1
ATOM 1592 C CA . THR B 1 44 ? -0.911 -17.609 -11.219 1 95.19 44 THR B CA 1
ATOM 1593 C C . THR B 1 44 ? 0.538 -17.531 -11.695 1 95.19 44 THR B C 1
ATOM 1595 O O . THR B 1 44 ? 1.34 -16.781 -11.156 1 95.19 44 THR B O 1
ATOM 1598 N N . THR B 1 45 ? 0.89 -18.328 -12.758 1 95.31 45 THR B N 1
ATOM 1599 C CA . THR B 1 45 ? 2.287 -18.359 -13.172 1 95.31 45 THR B CA 1
ATOM 1600 C C . THR B 1 45 ? 2.408 -18.219 -14.68 1 95.31 45 THR B C 1
ATOM 1602 O O . THR B 1 45 ? 3.486 -17.922 -15.203 1 95.31 45 THR B O 1
ATOM 1605 N N . ARG B 1 46 ? 1.315 -18.453 -15.391 1 95.19 46 ARG B N 1
ATOM 1606 C CA . ARG B 1 46 ? 1.398 -18.5 -16.844 1 95.19 46 ARG B CA 1
ATOM 1607 C C . ARG B 1 46 ? 0.834 -17.234 -17.469 1 95.19 46 ARG B C 1
ATOM 1609 O O . ARG B 1 46 ? -0.163 -16.688 -16.984 1 95.19 46 ARG B O 1
ATOM 1616 N N . PHE B 1 47 ? 1.386 -16.844 -18.656 1 96.5 47 PHE B N 1
ATOM 1617 C CA . PHE B 1 47 ? 1.07 -15.57 -19.297 1 96.5 47 PHE B CA 1
ATOM 1618 C C . PHE B 1 47 ? -0.409 -15.5 -19.656 1 96.5 47 PHE B C 1
ATOM 1620 O O . PHE B 1 47 ? -1.092 -14.539 -19.297 1 96.5 47 PHE B O 1
ATOM 1627 N N . ASP B 1 48 ? -0.933 -16.531 -20.25 1 94.81 48 ASP B N 1
ATOM 1628 C CA . ASP B 1 48 ? -2.318 -16.516 -20.719 1 94.81 48 ASP B CA 1
ATOM 1629 C C . ASP B 1 48 ? -3.285 -16.406 -19.531 1 94.81 48 ASP B C 1
ATOM 1631 O O . ASP B 1 48 ? -4.34 -15.781 -19.641 1 94.81 48 ASP B O 1
ATOM 1635 N N . ASP B 1 49 ? -2.941 -17.031 -18.484 1 95.38 49 ASP B N 1
ATOM 1636 C CA . ASP B 1 49 ? -3.781 -16.969 -17.297 1 95.38 49 ASP B CA 1
ATOM 1637 C C . ASP B 1 49 ? -3.805 -15.547 -16.719 1 95.38 49 ASP B C 1
ATOM 1639 O O . ASP B 1 49 ? -4.836 -15.094 -16.234 1 95.38 49 ASP B O 1
ATOM 1643 N N . PHE B 1 50 ? -2.645 -14.836 -16.75 1 96.5 50 PHE B N 1
ATOM 1644 C CA . PHE B 1 50 ? -2.621 -13.445 -16.312 1 96.5 50 PHE B CA 1
ATOM 1645 C C . PHE B 1 50 ? -3.584 -12.594 -17.141 1 96.5 50 PHE B C 1
ATOM 1647 O O . PHE B 1 50 ? -4.34 -11.797 -16.578 1 96.5 50 PHE B O 1
ATOM 1654 N N . VAL B 1 51 ? -3.531 -12.789 -18.391 1 96.31 51 VAL B N 1
ATOM 1655 C CA . VAL B 1 51 ? -4.379 -12.016 -19.297 1 96.31 51 VAL B CA 1
ATOM 1656 C C . VAL B 1 51 ? -5.848 -12.273 -18.969 1 96.31 51 VAL B C 1
ATOM 1658 O O . VAL B 1 51 ? -6.617 -11.336 -18.766 1 96.31 51 VAL B O 1
ATOM 1661 N N . ASP B 1 52 ? -6.207 -13.508 -18.875 1 95 52 ASP B N 1
ATOM 1662 C CA . ASP B 1 52 ? -7.598 -13.891 -18.641 1 95 52 ASP B CA 1
ATOM 1663 C C . ASP B 1 52 ? -8.078 -13.398 -17.281 1 95 52 ASP B C 1
ATOM 1665 O O . ASP B 1 52 ? -9.164 -12.82 -17.172 1 95 52 ASP B O 1
ATOM 1669 N N . ARG B 1 53 ? -7.309 -13.547 -16.281 1 94.25 53 ARG B N 1
ATOM 1670 C CA . ARG B 1 53 ? -7.75 -13.32 -14.898 1 94.25 53 ARG B CA 1
ATOM 1671 C C . ARG B 1 53 ? -7.738 -11.836 -14.555 1 94.25 53 ARG B C 1
ATOM 1673 O O . ARG B 1 53 ? -8.492 -11.383 -13.695 1 94.25 53 ARG B O 1
ATOM 1680 N N . THR B 1 54 ? -6.91 -11.039 -15.148 1 94 54 THR B N 1
ATOM 1681 C CA . THR B 1 54 ? -6.891 -9.594 -14.906 1 94 54 THR B CA 1
ATOM 1682 C C . THR B 1 54 ? -7.91 -8.891 -15.797 1 94 54 THR B C 1
ATOM 1684 O O . THR B 1 54 ? -8.305 -7.754 -15.516 1 94 54 THR B O 1
ATOM 1687 N N . GLY B 1 55 ? -8.211 -9.523 -16.891 1 93.25 55 GLY B N 1
ATOM 1688 C CA . GLY B 1 55 ? -9.062 -8.867 -17.875 1 93.25 55 GLY B CA 1
ATOM 1689 C C . GLY B 1 55 ? -8.359 -7.762 -18.625 1 93.25 55 GLY B C 1
ATOM 1690 O O . GLY B 1 55 ? -9 -6.855 -19.156 1 93.25 55 GLY B O 1
ATOM 1691 N N . SER B 1 56 ? -7.051 -7.773 -18.594 1 94.75 56 SER B N 1
ATOM 1692 C CA . SER B 1 56 ? -6.25 -6.762 -19.281 1 94.75 56 SER B CA 1
ATOM 1693 C C . SER B 1 56 ? -5.734 -7.281 -20.625 1 94.75 56 SER B C 1
ATOM 1695 O O . SER B 1 56 ? -5.719 -8.492 -20.859 1 94.75 56 SER B O 1
ATOM 1697 N N . SER B 1 57 ? -5.324 -6.387 -21.5 1 96.94 57 SER B N 1
ATOM 1698 C CA . SER B 1 57 ? -4.789 -6.781 -22.797 1 96.94 57 SER B CA 1
ATOM 1699 C C . SER B 1 57 ? -3.436 -7.473 -22.656 1 96.94 57 SER B C 1
ATOM 1701 O O . SER B 1 57 ? -2.697 -7.207 -21.703 1 96.94 57 SER B O 1
ATOM 1703 N N . ALA B 1 58 ? -3.135 -8.336 -23.594 1 97.56 58 ALA B N 1
ATOM 1704 C CA . ALA B 1 58 ? -1.868 -9.062 -23.594 1 97.56 58 ALA B CA 1
ATOM 1705 C C . ALA B 1 58 ? -0.684 -8.102 -23.562 1 97.56 58 ALA B C 1
ATOM 1707 O O . ALA B 1 58 ? 0.253 -8.281 -22.781 1 97.56 58 ALA B O 1
ATOM 1708 N N . PRO B 1 59 ? -0.716 -7.008 -24.344 1 97.94 59 PRO B N 1
ATOM 1709 C CA . PRO B 1 59 ? 0.403 -6.062 -24.281 1 97.94 59 PRO B CA 1
ATOM 1710 C C . PRO B 1 59 ? 0.552 -5.414 -22.906 1 97.94 59 PRO B C 1
ATOM 1712 O O . PRO B 1 59 ? 1.673 -5.207 -22.438 1 97.94 59 PRO B O 1
ATOM 1715 N N . ALA B 1 60 ? -0.535 -5.113 -22.281 1 97.44 60 ALA B N 1
ATOM 1716 C CA . ALA B 1 60 ? -0.498 -4.488 -20.969 1 97.44 60 ALA B CA 1
ATOM 1717 C C . ALA B 1 60 ? 0.072 -5.441 -19.922 1 97.44 60 ALA B C 1
ATOM 1719 O O . ALA B 1 60 ? 0.884 -5.043 -19.078 1 97.44 60 ALA B O 1
ATOM 1720 N N . VAL B 1 61 ? -0.36 -6.668 -20.016 1 97.69 61 VAL B N 1
ATOM 1721 C CA . VAL B 1 61 ? 0.145 -7.68 -19.094 1 97.69 61 VAL B CA 1
ATOM 1722 C C . VAL B 1 61 ? 1.637 -7.902 -19.328 1 97.69 61 VAL B C 1
ATOM 1724 O O . VAL B 1 61 ? 2.422 -7.969 -18.391 1 97.69 61 VAL B O 1
ATOM 1727 N N . SER B 1 62 ? 1.993 -8 -20.562 1 97.81 62 SER B N 1
ATOM 1728 C CA . SER B 1 62 ? 3.398 -8.18 -20.906 1 97.81 62 SER B CA 1
ATOM 1729 C C . SER B 1 62 ? 4.254 -7.039 -20.359 1 97.81 62 SER B C 1
ATOM 1731 O O . SER B 1 62 ? 5.309 -7.277 -19.766 1 97.81 62 SER B O 1
ATOM 1733 N N . ARG B 1 63 ? 3.834 -5.875 -20.578 1 97.44 63 ARG B N 1
ATOM 1734 C CA . ARG B 1 63 ? 4.547 -4.703 -20.078 1 97.44 63 ARG B CA 1
ATOM 1735 C C . ARG B 1 63 ? 4.688 -4.75 -18.562 1 97.44 63 ARG B C 1
ATOM 1737 O O . ARG B 1 63 ? 5.754 -4.461 -18.016 1 97.44 63 ARG B O 1
ATOM 1744 N N . SER B 1 64 ? 3.65 -5.078 -17.891 1 97.38 64 SER B N 1
ATOM 1745 C CA . SER B 1 64 ? 3.664 -5.145 -16.438 1 97.38 64 SER B CA 1
ATOM 1746 C C . SER B 1 64 ? 4.633 -6.211 -15.938 1 97.38 64 SER B C 1
ATOM 1748 O O . SER B 1 64 ? 5.414 -5.969 -15.008 1 97.38 64 SER B O 1
ATOM 1750 N N . LEU B 1 65 ? 4.566 -7.406 -16.547 1 97.69 65 LEU B N 1
ATOM 1751 C CA . LEU B 1 65 ? 5.453 -8.492 -16.125 1 97.69 65 LEU B CA 1
ATOM 1752 C C . LEU B 1 65 ? 6.914 -8.117 -16.359 1 97.69 65 LEU B C 1
ATOM 1754 O O . LEU B 1 65 ? 7.777 -8.414 -15.539 1 97.69 65 LEU B O 1
ATOM 1758 N N . LYS B 1 66 ? 7.172 -7.48 -17.453 1 96.88 66 LYS B N 1
ATOM 1759 C CA . LYS B 1 66 ? 8.531 -7.043 -17.75 1 96.88 66 LYS B CA 1
ATOM 1760 C C . LYS B 1 66 ? 9.016 -6.016 -16.719 1 96.88 66 LYS B C 1
ATOM 1762 O O . LYS B 1 66 ? 10.148 -6.09 -16.25 1 96.88 66 LYS B O 1
ATOM 1767 N N . GLN B 1 67 ? 8.18 -5.078 -16.453 1 96.12 67 GLN B N 1
ATOM 1768 C CA . GLN B 1 67 ? 8.508 -4.062 -15.461 1 96.12 67 GLN B CA 1
ATOM 1769 C C . GLN B 1 67 ? 8.812 -4.691 -14.109 1 96.12 67 GLN B C 1
ATOM 1771 O O . GLN B 1 67 ? 9.789 -4.32 -13.453 1 96.12 67 GLN B O 1
ATOM 1776 N N . LEU B 1 68 ? 8.023 -5.602 -13.695 1 97.31 68 LEU B N 1
ATOM 1777 C CA . LEU B 1 68 ? 8.203 -6.273 -12.414 1 97.31 68 LEU B CA 1
ATOM 1778 C C . LEU B 1 68 ? 9.461 -7.133 -12.43 1 97.31 68 LEU B C 1
ATOM 1780 O O . LEU B 1 68 ? 10.141 -7.27 -11.406 1 97.31 68 LEU B O 1
ATOM 1784 N N . GLU B 1 69 ? 9.734 -7.738 -13.531 1 97.12 69 GLU B N 1
ATOM 1785 C CA . GLU B 1 69 ? 10.945 -8.539 -13.672 1 97.12 69 GLU B CA 1
ATOM 1786 C C . GLU B 1 69 ? 12.195 -7.68 -13.562 1 97.12 69 GLU B C 1
ATOM 1788 O O . GLU B 1 69 ? 13.141 -8.023 -12.852 1 97.12 69 GLU B O 1
ATOM 1793 N N . VAL B 1 70 ? 12.227 -6.547 -14.258 1 94.62 70 VAL B N 1
ATOM 1794 C CA . VAL B 1 70 ? 13.359 -5.625 -14.234 1 94.62 70 VAL B CA 1
ATOM 1795 C C . VAL B 1 70 ? 13.586 -5.125 -12.805 1 94.62 70 VAL B C 1
ATOM 1797 O O . VAL B 1 70 ? 14.734 -4.953 -12.383 1 94.62 70 VAL B O 1
ATOM 1800 N N . ALA B 1 71 ? 12.5 -4.965 -12.102 1 94.12 71 ALA B N 1
ATOM 1801 C CA . ALA B 1 71 ? 12.57 -4.492 -10.719 1 94.12 71 ALA B CA 1
ATOM 1802 C C . ALA B 1 71 ? 12.922 -5.633 -9.766 1 94.12 71 ALA B C 1
ATOM 1804 O O . ALA B 1 71 ? 12.984 -5.438 -8.547 1 94.12 71 ALA B O 1
ATOM 1805 N N . ARG B 1 72 ? 13.008 -6.824 -10.289 1 96.12 72 ARG B N 1
ATOM 1806 C CA . ARG B 1 72 ? 13.375 -8.023 -9.547 1 96.12 72 ARG B CA 1
ATOM 1807 C C . ARG B 1 72 ? 12.273 -8.438 -8.578 1 96.12 72 ARG B C 1
ATOM 1809 O O . ARG B 1 72 ? 12.547 -9.039 -7.535 1 96.12 72 ARG B O 1
ATOM 1816 N N . ILE B 1 73 ? 11.156 -8.07 -8.844 1 97.5 73 ILE B N 1
ATOM 1817 C CA . ILE B 1 73 ? 9.977 -8.453 -8.07 1 97.5 73 ILE B CA 1
ATOM 1818 C C . ILE B 1 73 ? 9.469 -9.812 -8.539 1 97.5 73 ILE B C 1
ATOM 1820 O O . ILE B 1 73 ? 8.938 -10.586 -7.742 1 97.5 73 ILE B O 1
ATOM 1824 N N . VAL B 1 74 ? 9.625 -10.094 -9.812 1 98.12 74 VAL B N 1
ATOM 1825 C CA . VAL B 1 74 ? 9.172 -11.328 -10.445 1 98.12 74 VAL B CA 1
ATOM 1826 C C . VAL B 1 74 ? 10.352 -12.016 -11.133 1 98.12 74 VAL B C 1
ATOM 1828 O O . VAL B 1 74 ? 11.195 -11.352 -11.742 1 98.12 74 VAL B O 1
ATOM 1831 N N . ALA B 1 75 ? 10.422 -13.258 -10.984 1 98.06 75 ALA B N 1
ATOM 1832 C CA . ALA B 1 75 ? 11.367 -14.086 -11.727 1 98.06 75 ALA B CA 1
ATOM 1833 C C . ALA B 1 75 ? 10.664 -14.844 -12.852 1 98.06 75 ALA B C 1
ATOM 1835 O O . ALA B 1 75 ? 9.555 -15.359 -12.664 1 98.06 75 ALA B O 1
ATOM 1836 N N . ARG B 1 76 ? 11.273 -14.836 -13.961 1 96.56 76 ARG B N 1
ATOM 1837 C CA . ARG B 1 76 ? 10.789 -15.555 -15.141 1 96.56 76 ARG B CA 1
ATOM 1838 C C . ARG B 1 76 ? 11.602 -16.828 -15.375 1 96.56 76 ARG B C 1
ATOM 1840 O O . ARG B 1 76 ? 12.836 -16.781 -15.398 1 96.56 76 ARG B O 1
ATOM 1847 N N . THR B 1 77 ? 11 -17.922 -15.492 1 95 77 THR B N 1
ATOM 1848 C CA . THR B 1 77 ? 11.672 -19.203 -15.758 1 95 77 THR B CA 1
ATOM 1849 C C . THR B 1 77 ? 11.062 -19.891 -16.969 1 95 77 THR B C 1
ATOM 1851 O O . THR B 1 77 ? 9.844 -20.078 -17.031 1 95 77 THR B O 1
ATOM 1854 N N . PRO B 1 78 ? 11.922 -20.266 -17.844 1 92.12 78 PRO B N 1
ATOM 1855 C CA . PRO B 1 78 ? 11.398 -20.984 -19.016 1 92.12 78 PRO B CA 1
ATOM 1856 C C . PRO B 1 78 ? 10.961 -22.406 -18.672 1 92.12 78 PRO B C 1
ATOM 1858 O O . PRO B 1 78 ? 11.492 -23.031 -17.75 1 92.12 78 PRO B O 1
ATOM 1861 N N . TYR B 1 79 ? 9.984 -22.828 -19.391 1 89.19 79 TYR B N 1
ATOM 1862 C CA . TYR B 1 79 ? 9.555 -24.219 -19.312 1 89.19 79 TYR B CA 1
ATOM 1863 C C . TYR B 1 79 ? 9.039 -24.719 -20.656 1 89.19 79 TYR B C 1
ATOM 1865 O O . TYR B 1 79 ? 8.789 -23.922 -21.562 1 89.19 79 TYR B O 1
ATOM 1873 N N . ARG B 1 80 ? 9.227 -25.969 -20.844 1 88.81 80 ARG B N 1
ATOM 1874 C CA . ARG B 1 80 ? 8.742 -26.578 -22.094 1 88.81 80 ARG B CA 1
ATOM 1875 C C . ARG B 1 80 ? 8.055 -27.906 -21.812 1 88.81 80 ARG B C 1
ATOM 1877 O O . ARG B 1 80 ? 8.641 -28.812 -21.219 1 88.81 80 ARG B O 1
ATOM 1884 N N . GLU B 1 81 ? 6.715 -27.859 -22 1 85.44 81 GLU B N 1
ATOM 1885 C CA . GLU B 1 81 ? 6.004 -29.141 -21.984 1 85.44 81 GLU B CA 1
ATOM 1886 C C . GLU B 1 81 ? 6.305 -29.953 -23.234 1 85.44 81 GLU B C 1
ATOM 1888 O O . GLU B 1 81 ? 6.516 -29.391 -24.312 1 85.44 81 GLU B O 1
ATOM 1893 N N . PRO B 1 82 ? 6.414 -31.25 -23.047 1 89 82 PRO B N 1
ATOM 1894 C CA . PRO B 1 82 ? 6.715 -32.062 -24.219 1 89 82 PRO B CA 1
ATOM 1895 C C . PRO B 1 82 ? 5.773 -31.797 -25.391 1 89 82 PRO B C 1
ATOM 1897 O O . PRO B 1 82 ? 4.555 -31.781 -25.219 1 89 82 PRO B O 1
ATOM 1900 N N . GLY B 1 83 ? 6.391 -31.547 -26.484 1 89.75 83 GLY B N 1
ATOM 1901 C CA . GLY B 1 83 ? 5.625 -31.344 -27.703 1 89.75 83 GLY B CA 1
ATOM 1902 C C . GLY B 1 83 ? 5.109 -29.938 -27.859 1 89.75 83 GLY B C 1
ATOM 1903 O O . GLY B 1 83 ? 4.395 -29.625 -28.828 1 89.75 83 GLY B O 1
ATOM 1904 N N . ARG B 1 84 ? 5.281 -29.25 -26.828 1 86.25 84 ARG B N 1
ATOM 1905 C CA . ARG B 1 84 ? 4.777 -27.891 -26.906 1 86.25 84 ARG B CA 1
ATOM 1906 C C . ARG B 1 84 ? 5.922 -26.891 -27.016 1 86.25 84 ARG B C 1
ATOM 1908 O O . ARG B 1 84 ? 7.086 -27.25 -26.828 1 86.25 84 ARG B O 1
ATOM 1915 N N . ARG B 1 85 ? 5.629 -25.703 -27.484 1 88.94 85 ARG B N 1
ATOM 1916 C CA . ARG B 1 85 ? 6.621 -24.641 -27.578 1 88.94 85 ARG B CA 1
ATOM 1917 C C . ARG B 1 85 ? 7.078 -24.203 -26.188 1 88.94 85 ARG B C 1
ATOM 1919 O O . ARG B 1 85 ? 6.355 -24.375 -25.219 1 88.94 85 ARG B O 1
ATOM 1926 N N . ALA B 1 86 ? 8.258 -23.734 -26.188 1 91 86 ALA B N 1
ATOM 1927 C CA . ALA B 1 86 ? 8.789 -23.203 -24.922 1 91 86 ALA B CA 1
ATOM 1928 C C . ALA B 1 86 ? 7.969 -22 -24.453 1 91 86 ALA B C 1
ATOM 1930 O O . ALA B 1 86 ? 7.57 -21.156 -25.25 1 91 86 ALA B O 1
ATOM 1931 N N . ARG B 1 87 ? 7.559 -22.031 -23.234 1 91.12 87 ARG B N 1
ATOM 1932 C CA . ARG B 1 87 ? 6.824 -20.953 -22.609 1 91.12 87 ARG B CA 1
ATOM 1933 C C . ARG B 1 87 ? 7.496 -20.516 -21.312 1 91.12 87 ARG B C 1
ATOM 1935 O O . ARG B 1 87 ? 8.484 -21.109 -20.891 1 91.12 87 ARG B O 1
ATOM 1942 N N . ASP B 1 88 ? 7.039 -19.344 -20.75 1 94.5 88 ASP B N 1
ATOM 1943 C CA . ASP B 1 88 ? 7.617 -18.844 -19.5 1 94.5 88 ASP B CA 1
ATOM 1944 C C . ASP B 1 88 ? 6.621 -18.938 -18.359 1 94.5 88 ASP B C 1
ATOM 1946 O O . ASP B 1 88 ? 5.41 -18.828 -18.562 1 94.5 88 ASP B O 1
ATOM 1950 N N . GLU B 1 89 ? 7.199 -19.219 -17.188 1 96.62 89 GLU B N 1
ATOM 1951 C CA . GLU B 1 89 ? 6.453 -19.094 -15.945 1 96.62 89 GLU B CA 1
ATOM 1952 C C . GLU B 1 89 ? 6.98 -17.938 -15.094 1 96.62 89 GLU B C 1
ATOM 1954 O O . GLU B 1 89 ? 8.18 -17.641 -15.117 1 96.62 89 GLU B O 1
ATOM 1959 N N . TYR B 1 90 ? 6.113 -17.312 -14.414 1 97.88 90 TYR B N 1
ATOM 1960 C CA . TYR B 1 90 ? 6.441 -16.156 -13.586 1 97.88 90 TYR B CA 1
ATOM 1961 C C . TYR B 1 90 ? 6.117 -16.438 -12.125 1 97.88 90 TYR B C 1
ATOM 1963 O O . TYR B 1 90 ? 5.039 -16.938 -11.797 1 97.88 90 TYR B O 1
ATOM 1971 N N . ARG B 1 91 ? 7.078 -16.125 -11.273 1 97.75 91 ARG B N 1
ATOM 1972 C CA . ARG B 1 91 ? 6.883 -16.281 -9.836 1 97.75 91 ARG B CA 1
ATOM 1973 C C . ARG B 1 91 ? 7.461 -15.102 -9.062 1 97.75 91 ARG B C 1
ATOM 1975 O O . ARG B 1 91 ? 8.406 -14.453 -9.523 1 97.75 91 ARG B O 1
ATOM 1982 N N . LEU B 1 92 ? 6.891 -14.875 -7.91 1 97.94 92 LEU B N 1
ATOM 1983 C CA . LEU B 1 92 ? 7.402 -13.805 -7.059 1 97.94 92 LEU B CA 1
ATOM 1984 C C . LEU B 1 92 ? 8.797 -14.148 -6.535 1 97.94 92 LEU B C 1
ATOM 1986 O O . LEU B 1 92 ? 9.062 -15.289 -6.172 1 97.94 92 LEU B O 1
ATOM 1990 N N . THR B 1 93 ? 9.703 -13.18 -6.52 1 98.12 93 THR B N 1
ATOM 1991 C CA . THR B 1 93 ? 10.953 -13.258 -5.77 1 98.12 93 THR B CA 1
ATOM 1992 C C . THR B 1 93 ? 10.727 -12.906 -4.301 1 98.12 93 THR B C 1
ATOM 1994 O O . THR B 1 93 ? 9.594 -12.656 -3.887 1 98.12 93 THR B O 1
ATOM 1997 N N . ASP B 1 94 ? 11.852 -12.891 -3.545 1 96.88 94 ASP B N 1
ATOM 1998 C CA . ASP B 1 94 ? 11.75 -12.43 -2.164 1 96.88 94 ASP B CA 1
ATOM 1999 C C . ASP B 1 94 ? 11.297 -10.977 -2.102 1 96.88 94 ASP B C 1
ATOM 2001 O O . ASP B 1 94 ? 10.484 -10.609 -1.246 1 96.88 94 ASP B O 1
ATOM 2005 N N . ALA B 1 95 ? 11.789 -10.172 -2.965 1 96.94 95 ALA B N 1
ATOM 2006 C CA . ALA B 1 95 ? 11.375 -8.781 -3.043 1 96.94 95 ALA B CA 1
ATOM 2007 C C . ALA B 1 95 ? 9.891 -8.672 -3.391 1 96.94 95 ALA B C 1
ATOM 2009 O O . ALA B 1 95 ? 9.195 -7.785 -2.885 1 96.94 95 ALA B O 1
ATOM 2010 N N . GLY B 1 96 ? 9.414 -9.5 -4.309 1 98.06 96 GLY B N 1
ATOM 2011 C CA . GLY B 1 96 ? 8 -9.547 -4.629 1 98.06 96 GLY B CA 1
ATOM 2012 C C . GLY B 1 96 ? 7.133 -9.938 -3.451 1 98.06 96 GLY B C 1
ATOM 2013 O O . GLY B 1 96 ? 6.082 -9.336 -3.215 1 98.06 96 GLY B O 1
ATOM 2014 N N . GLU B 1 97 ? 7.602 -10.969 -2.742 1 98.06 97 GLU B N 1
ATOM 2015 C CA . GLU B 1 97 ? 6.898 -11.422 -1.548 1 98.06 97 GLU B CA 1
ATOM 2016 C C . GLU B 1 97 ? 6.777 -10.305 -0.517 1 98.06 97 GLU B C 1
ATOM 2018 O O . GLU B 1 97 ? 5.766 -10.195 0.178 1 98.06 97 GLU B O 1
ATOM 2023 N N . ASP B 1 98 ? 7.77 -9.5 -0.48 1 97.62 98 ASP B N 1
ATOM 2024 C CA . ASP B 1 98 ? 7.816 -8.43 0.51 1 97.62 98 ASP B CA 1
ATOM 2025 C C . ASP B 1 98 ? 6.816 -7.324 0.168 1 97.62 98 ASP B C 1
ATOM 2027 O O . ASP B 1 98 ? 6.637 -6.383 0.943 1 97.62 98 ASP B O 1
ATOM 2031 N N . LEU B 1 99 ? 6.062 -7.441 -0.94 1 98.06 99 LEU B N 1
ATOM 2032 C CA . LEU B 1 99 ? 4.996 -6.508 -1.276 1 98.06 99 LEU B CA 1
ATOM 2033 C C . LEU B 1 99 ? 3.664 -6.969 -0.692 1 98.06 99 LEU B C 1
ATOM 2035 O O . LEU B 1 99 ? 2.648 -6.281 -0.834 1 98.06 99 LEU B O 1
ATOM 2039 N N . LEU B 1 100 ? 3.656 -8.055 0.035 1 98.5 100 LEU B N 1
ATOM 2040 C CA . LEU B 1 100 ? 2.439 -8.609 0.623 1 98.5 100 LEU B CA 1
ATOM 2041 C C . LEU B 1 100 ? 1.742 -7.574 1.499 1 98.5 100 LEU B C 1
ATOM 2043 O O . LEU B 1 100 ? 0.534 -7.363 1.376 1 98.5 100 LEU B O 1
ATOM 2047 N N . PRO B 1 101 ? 2.469 -6.863 2.361 1 98.38 101 PRO B N 1
ATOM 2048 C CA . PRO B 1 101 ? 1.777 -5.852 3.166 1 98.38 101 PRO B CA 1
ATOM 2049 C C . PRO B 1 101 ? 1.156 -4.746 2.318 1 98.38 101 PRO B C 1
ATOM 2051 O O . PRO B 1 101 ? 0.099 -4.215 2.666 1 98.38 101 PRO B O 1
ATOM 2054 N N . VAL B 1 102 ? 1.793 -4.332 1.212 1 97.75 102 VAL B N 1
ATOM 2055 C CA . VAL B 1 102 ? 1.241 -3.318 0.32 1 97.75 102 VAL B CA 1
ATOM 2056 C C . VAL B 1 102 ? -0.081 -3.809 -0.265 1 97.75 102 VAL B C 1
ATOM 2058 O O . VAL B 1 102 ? -1.103 -3.125 -0.165 1 97.75 102 VAL B O 1
ATOM 2061 N N . PHE B 1 103 ? -0.039 -5 -0.786 1 97.31 103 PHE B N 1
ATOM 2062 C CA . PHE B 1 103 ? -1.215 -5.586 -1.418 1 97.31 103 PHE B CA 1
ATOM 2063 C C . PHE B 1 103 ? -2.357 -5.723 -0.418 1 97.31 103 PHE B C 1
ATOM 2065 O O . PHE B 1 103 ? -3.447 -5.191 -0.637 1 97.31 103 PHE B O 1
ATOM 2072 N N . LEU B 1 104 ? -2.135 -6.324 0.723 1 97.69 104 LEU B N 1
ATOM 2073 C CA . LEU B 1 104 ? -3.209 -6.645 1.658 1 97.69 104 LEU B CA 1
ATOM 2074 C C . LEU B 1 104 ? -3.699 -5.387 2.371 1 97.69 104 LEU B C 1
ATOM 2076 O O . LEU B 1 104 ? -4.855 -5.32 2.793 1 97.69 104 LEU B O 1
ATOM 2080 N N . SER B 1 105 ? -2.809 -4.367 2.541 1 97.81 105 SER B N 1
ATOM 2081 C CA . SER B 1 105 ? -3.285 -3.119 3.133 1 97.81 105 SER B CA 1
ATOM 2082 C C . SER B 1 105 ? -4.293 -2.428 2.223 1 97.81 105 SER B C 1
ATOM 2084 O O . SER B 1 105 ? -5.238 -1.799 2.703 1 97.81 105 SER B O 1
ATOM 2086 N N . LEU B 1 106 ? -4.07 -2.48 0.914 1 96.56 106 LEU B N 1
ATOM 2087 C CA . LEU B 1 106 ? -5.027 -1.922 -0.033 1 96.56 106 LEU B CA 1
ATOM 2088 C C . LEU B 1 106 ? -6.359 -2.658 0.045 1 96.56 106 LEU B C 1
ATOM 2090 O O . LEU B 1 106 ? -7.418 -2.029 0.102 1 96.56 106 LEU B O 1
ATOM 2094 N N . VAL B 1 107 ? -6.324 -3.982 0.086 1 96 107 VAL B N 1
ATOM 2095 C CA . VAL B 1 107 ? -7.535 -4.785 0.193 1 96 107 VAL B CA 1
ATOM 2096 C C . VAL B 1 107 ? -8.266 -4.457 1.496 1 96 107 VAL B C 1
ATOM 2098 O O . VAL B 1 107 ? -9.469 -4.211 1.495 1 96 107 VAL B O 1
ATOM 2101 N N . GLN B 1 108 ? -7.539 -4.434 2.562 1 96.25 108 GLN B N 1
ATOM 2102 C CA . GLN B 1 108 ? -8.078 -4.172 3.891 1 96.25 108 GLN B CA 1
ATOM 2103 C C . GLN B 1 108 ? -8.797 -2.828 3.938 1 96.25 108 GLN B C 1
ATOM 2105 O O . GLN B 1 108 ? -9.922 -2.734 4.441 1 96.25 108 GLN B O 1
ATOM 2110 N N . TRP B 1 109 ? -8.188 -1.781 3.459 1 96.75 109 TRP B N 1
ATOM 2111 C CA . TRP B 1 109 ? -8.805 -0.459 3.455 1 96.75 109 TRP B CA 1
ATOM 2112 C C . TRP B 1 109 ? -10.062 -0.448 2.592 1 96.75 109 TRP B C 1
ATOM 2114 O O . TRP B 1 109 ? -11.094 0.096 2.994 1 96.75 109 TRP B O 1
ATOM 2124 N N . GLY B 1 110 ? -9.922 -1.01 1.385 1 95.38 110 GLY B N 1
ATOM 2125 C CA . GLY B 1 110 ? -11.07 -1.064 0.496 1 95.38 110 GLY B CA 1
ATOM 2126 C C . GLY B 1 110 ? -12.258 -1.797 1.098 1 95.38 110 GLY B C 1
ATOM 2127 O O . GLY B 1 110 ? -13.398 -1.351 0.972 1 95.38 110 GLY B O 1
ATOM 2128 N N . ASP B 1 111 ? -11.984 -2.924 1.678 1 94.12 111 ASP B N 1
ATOM 2129 C CA . ASP B 1 111 ? -13.055 -3.697 2.307 1 94.12 111 ASP B CA 1
ATOM 2130 C C . ASP B 1 111 ? -13.727 -2.9 3.422 1 94.12 111 ASP B C 1
ATOM 2132 O O . ASP B 1 111 ? -14.945 -2.939 3.568 1 94.12 111 ASP B O 1
ATOM 2136 N N . THR B 1 112 ? -12.977 -2.199 4.219 1 94.19 112 THR B N 1
ATOM 2137 C CA . THR B 1 112 ? -13.461 -1.486 5.395 1 94.19 112 THR B CA 1
ATOM 2138 C C . THR B 1 112 ? -14.242 -0.242 4.984 1 94.19 112 THR B C 1
ATOM 2140 O O . THR B 1 112 ? -15.32 0.029 5.527 1 94.19 112 THR B O 1
ATOM 2143 N N . HIS B 1 113 ? -13.758 0.484 3.973 1 94.19 113 HIS B N 1
ATOM 2144 C CA . HIS B 1 113 ? -14.281 1.835 3.781 1 94.19 113 HIS B CA 1
ATOM 2145 C C . HIS B 1 113 ? -15.055 1.947 2.475 1 94.19 113 HIS B C 1
ATOM 2147 O O . HIS B 1 113 ? -15.781 2.922 2.26 1 94.19 113 HIS B O 1
ATOM 2153 N N . LEU B 1 114 ? -14.891 0.962 1.611 1 90.62 114 LEU B N 1
ATOM 2154 C CA . LEU B 1 114 ? -15.617 1.048 0.347 1 90.62 114 LEU B CA 1
ATOM 2155 C C . LEU B 1 114 ? -16.703 -0.013 0.272 1 90.62 114 LEU B C 1
ATOM 2157 O O . LEU B 1 114 ? -17.625 0.083 -0.555 1 90.62 114 LEU B O 1
ATOM 2161 N N . ARG B 1 115 ? -16.625 -1.148 0.966 1 83.12 115 ARG B N 1
ATOM 2162 C CA . ARG B 1 115 ? -17.609 -2.234 0.902 1 83.12 115 ARG B CA 1
ATOM 2163 C C . ARG B 1 115 ? -18.25 -2.475 2.264 1 83.12 115 ARG B C 1
ATOM 2165 O O . ARG B 1 115 ? -18.812 -3.543 2.512 1 83.12 115 ARG B O 1
ATOM 2172 N N . ASP B 1 116 ? -18.156 -1.504 3.078 1 73.94 116 ASP B N 1
ATOM 2173 C CA . ASP B 1 116 ? -18.766 -1.587 4.402 1 73.94 116 ASP B CA 1
ATOM 2174 C C . ASP B 1 116 ? -18.266 -2.814 5.16 1 73.94 116 ASP B C 1
ATOM 2176 O O . ASP B 1 116 ? -19.062 -3.549 5.754 1 73.94 116 ASP B O 1
ATOM 2180 N N . GLY B 1 117 ? -17.125 -3.234 5 1 66.75 117 GLY B N 1
ATOM 2181 C CA . GLY B 1 117 ? -16.453 -4.184 5.867 1 66.75 117 GLY B CA 1
ATOM 2182 C C . GLY B 1 117 ? -16.375 -5.578 5.277 1 66.75 117 GLY B C 1
ATOM 2183 O O . GLY B 1 117 ? -15.789 -6.48 5.883 1 66.75 117 GLY B O 1
ATOM 2184 N N . ARG B 1 118 ? -17.016 -5.742 4.227 1 75.25 118 ARG B N 1
ATOM 2185 C CA . ARG B 1 118 ? -16.984 -7.102 3.695 1 75.25 118 ARG B CA 1
ATOM 2186 C C . ARG B 1 118 ? -16.609 -7.105 2.219 1 75.25 118 ARG B C 1
ATOM 2188 O O . ARG B 1 118 ? -17.344 -6.57 1.385 1 75.25 118 ARG B O 1
ATOM 2195 N N . GLY B 1 119 ? -15.453 -7.617 1.985 1 81.5 119 GLY B N 1
ATOM 2196 C CA . GLY B 1 119 ? -15.07 -7.848 0.603 1 81.5 119 GLY B CA 1
ATOM 2197 C C . GLY B 1 119 ? -15.383 -9.25 0.119 1 81.5 119 GLY B C 1
ATOM 2198 O O . GLY B 1 119 ? -15.875 -10.078 0.885 1 81.5 119 GLY B O 1
ATOM 2199 N N . PRO B 1 120 ? -15.227 -9.508 -1.14 1 84.81 120 PRO B N 1
ATOM 2200 C CA . PRO B 1 120 ? -15.594 -10.789 -1.741 1 84.81 120 PRO B CA 1
ATOM 2201 C C . PRO B 1 120 ? -14.688 -11.938 -1.292 1 84.81 120 PRO B C 1
ATOM 2203 O O . PRO B 1 120 ? -15.07 -13.102 -1.386 1 84.81 120 PRO B O 1
ATOM 2206 N N . LEU B 1 121 ? -13.516 -11.617 -0.812 1 91.06 121 LEU B N 1
ATOM 2207 C CA . LEU B 1 121 ? -12.562 -12.617 -0.348 1 91.06 121 LEU B CA 1
ATOM 2208 C C . LEU B 1 121 ? -12.172 -12.367 1.105 1 91.06 121 LEU B C 1
ATOM 2210 O O . LEU B 1 121 ? -12.062 -11.219 1.534 1 91.06 121 LEU B O 1
ATOM 2214 N N . ALA B 1 122 ? -12.039 -13.5 1.763 1 93.12 122 ALA B N 1
ATOM 2215 C CA . ALA B 1 122 ? -11.484 -13.469 3.113 1 93.12 122 ALA B CA 1
ATOM 2216 C C . ALA B 1 122 ? -10.078 -14.055 3.145 1 93.12 122 ALA B C 1
ATOM 2218 O O . ALA B 1 122 ? -9.836 -15.117 2.57 1 93.12 122 ALA B O 1
ATOM 2219 N N . PHE B 1 123 ? -9.203 -13.391 3.754 1 95.56 123 PHE B N 1
ATOM 2220 C CA . PHE B 1 123 ? -7.84 -13.859 3.957 1 95.56 123 PHE B CA 1
ATOM 2221 C C . PHE B 1 123 ? -7.629 -14.297 5.402 1 95.56 123 PHE B C 1
ATOM 2223 O O . PHE B 1 123 ? -7.766 -13.492 6.328 1 95.56 123 PHE B O 1
ATOM 2230 N N . VAL B 1 124 ? -7.293 -15.539 5.582 1 95.75 124 VAL B N 1
ATOM 2231 C CA . VAL B 1 124 ? -7.203 -16.094 6.934 1 95.75 124 VAL B CA 1
ATOM 2232 C C . VAL B 1 124 ? -5.875 -16.828 7.105 1 95.75 124 VAL B C 1
ATOM 2234 O O . VAL B 1 124 ? -5.273 -17.266 6.125 1 95.75 124 VAL B O 1
ATOM 2237 N N . HIS B 1 125 ? -5.426 -16.812 8.305 1 96.62 125 HIS B N 1
ATOM 2238 C CA . HIS B 1 125 ? -4.277 -17.656 8.617 1 96.62 125 HIS B CA 1
ATOM 2239 C C . HIS B 1 125 ? -4.621 -19.141 8.453 1 96.62 125 HIS B C 1
ATOM 2241 O O . HIS B 1 125 ? -5.594 -19.625 9.047 1 96.62 125 HIS B O 1
ATOM 2247 N N . GLY B 1 126 ? -3.836 -19.812 7.723 1 93.69 126 GLY B N 1
ATOM 2248 C CA . GLY B 1 126 ? -4.113 -21.203 7.445 1 93.69 126 GLY B CA 1
ATOM 2249 C C . GLY B 1 126 ? -4.156 -22.078 8.688 1 93.69 126 GLY B C 1
ATOM 2250 O O . GLY B 1 126 ? -4.961 -23 8.781 1 93.69 126 GLY B O 1
ATOM 2251 N N . GLY B 1 127 ? -3.338 -21.828 9.664 1 90.88 127 GLY B N 1
ATOM 2252 C CA . GLY B 1 127 ? -3.248 -22.641 10.875 1 90.88 127 GLY B CA 1
ATOM 2253 C C . GLY B 1 127 ? -4.348 -22.328 11.875 1 90.88 127 GLY B C 1
ATOM 2254 O O . GLY B 1 127 ? -4.977 -23.25 12.406 1 90.88 127 GLY B O 1
ATOM 2255 N N . SER B 1 128 ? -4.754 -21.141 12.078 1 92.81 128 SER B N 1
ATOM 2256 C CA . SER B 1 128 ? -5.672 -20.734 13.141 1 92.81 128 SER B CA 1
ATOM 2257 C C . SER B 1 128 ? -7.051 -20.406 12.586 1 92.81 128 SER B C 1
ATOM 2259 O O . SER B 1 128 ? -8.039 -20.391 13.32 1 92.81 128 SER B O 1
ATOM 2261 N N . GLY B 1 129 ? -7.117 -20.078 11.359 1 92.94 129 GLY B N 1
ATOM 2262 C CA . GLY B 1 129 ? -8.375 -19.656 10.766 1 92.94 129 GLY B CA 1
ATOM 2263 C C . GLY B 1 129 ? -8.734 -18.219 11.07 1 92.94 129 GLY B C 1
ATOM 2264 O O . GLY B 1 129 ? -9.734 -17.703 10.578 1 92.94 129 GLY B O 1
ATOM 2265 N N . GLN B 1 130 ? -7.863 -17.594 11.82 1 94.62 130 GLN B N 1
ATOM 2266 C CA . GLN B 1 130 ? -8.117 -16.203 12.172 1 94.62 130 GLN B CA 1
ATOM 2267 C C . GLN B 1 130 ? -7.887 -15.281 10.977 1 94.62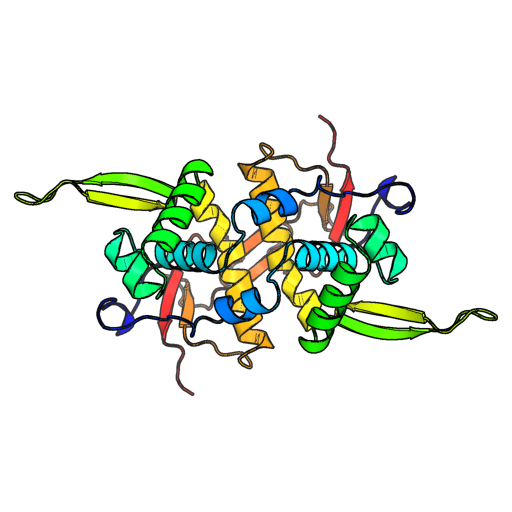 130 GLN B C 1
ATOM 2269 O O . GLN B 1 130 ? -7.012 -15.539 10.148 1 94.62 130 GLN B O 1
ATOM 2274 N N . SER B 1 131 ? -8.711 -14.18 10.961 1 95 131 SER B N 1
ATOM 2275 C CA . SER B 1 131 ? -8.578 -13.195 9.891 1 95 131 SER B CA 1
ATOM 2276 C C . SER B 1 131 ? -7.203 -12.531 9.922 1 95 131 SER B C 1
ATOM 2278 O O . SER B 1 131 ? -6.688 -12.211 11 1 95 131 SER B O 1
ATOM 2280 N N . VAL B 1 132 ? -6.684 -12.305 8.781 1 96.19 132 VAL B N 1
ATOM 2281 C CA . VAL B 1 132 ? -5.391 -11.648 8.625 1 96.19 132 VAL B CA 1
ATOM 2282 C C . VAL B 1 132 ? -5.574 -10.133 8.648 1 96.19 132 VAL B C 1
ATOM 2284 O O . VAL B 1 132 ? -6.566 -9.609 8.141 1 96.19 132 VAL B O 1
ATOM 2287 N N . GLU B 1 133 ? -4.637 -9.414 9.242 1 96.62 133 GLU B N 1
ATOM 2288 C CA . GLU B 1 133 ? -4.648 -7.957 9.297 1 96.62 133 GLU B CA 1
ATOM 2289 C C . GLU B 1 133 ? -3.266 -7.383 9 1 96.62 133 GLU B C 1
ATOM 2291 O O . GLU B 1 133 ? -2.25 -7.969 9.375 1 96.62 133 GLU B O 1
ATOM 2296 N N . VAL B 1 134 ? -3.27 -6.305 8.305 1 97.62 134 VAL B N 1
ATOM 2297 C CA . VAL B 1 134 ? -2.039 -5.531 8.156 1 97.62 134 VAL B CA 1
ATOM 2298 C C . VAL B 1 134 ? -1.97 -4.465 9.25 1 97.62 134 VAL B C 1
ATOM 2300 O O . VAL B 1 134 ? -2.885 -3.646 9.383 1 97.62 134 VAL B O 1
ATOM 2303 N N . ARG B 1 135 ? -0.904 -4.422 9.914 1 96.69 135 ARG B N 1
ATOM 2304 C CA . ARG B 1 135 ? -0.769 -3.482 11.023 1 96.69 135 ARG B CA 1
ATOM 2305 C C . ARG B 1 135 ? 0.594 -2.799 11 1 96.69 135 ARG B C 1
ATOM 2307 O O . ARG B 1 135 ? 1.574 -3.373 10.523 1 96.69 135 ARG B O 1
ATOM 2314 N N . VAL B 1 136 ? 0.582 -1.597 11.445 1 97.44 136 VAL B N 1
ATOM 2315 C CA . VAL B 1 136 ? 1.815 -0.89 11.781 1 97.44 136 VAL B CA 1
ATOM 2316 C C . VAL B 1 136 ? 2.166 -1.119 13.25 1 97.44 136 VAL B C 1
ATOM 2318 O O . VAL B 1 136 ? 1.34 -0.887 14.133 1 97.44 136 VAL B O 1
ATOM 2321 N N . THR B 1 137 ? 3.316 -1.611 13.484 1 95.75 137 THR B N 1
ATOM 2322 C CA . THR B 1 137 ? 3.709 -1.944 14.852 1 95.75 137 THR B CA 1
ATOM 2323 C C . THR B 1 137 ? 5.168 -1.577 15.094 1 95.75 137 THR B C 1
ATOM 2325 O O . THR B 1 137 ? 5.879 -1.175 14.172 1 95.75 137 THR B O 1
ATOM 2328 N N . ALA B 1 138 ? 5.562 -1.66 16.344 1 94.56 138 ALA B N 1
ATOM 2329 C CA . ALA B 1 138 ? 6.961 -1.553 16.75 1 94.56 138 ALA B CA 1
ATOM 2330 C C . ALA B 1 138 ? 7.406 -2.803 17.5 1 94.56 138 ALA B C 1
ATOM 2332 O O . ALA B 1 138 ? 7.25 -2.891 18.719 1 94.56 138 ALA B O 1
ATOM 2333 N N . PRO B 1 139 ? 7.949 -3.701 16.812 1 87.75 139 PRO B N 1
ATOM 2334 C CA . PRO B 1 139 ? 8.383 -4.906 17.531 1 87.75 139 PRO B CA 1
ATOM 2335 C C . PRO B 1 139 ? 9.32 -4.598 18.688 1 87.75 139 PRO B C 1
ATOM 2337 O O . PRO B 1 139 ? 10.086 -3.633 18.641 1 87.75 139 PRO B O 1
ATOM 2340 N N . PRO B 1 140 ? 9.164 -5.504 19.734 1 84.25 140 PRO B N 1
ATOM 2341 C CA . PRO B 1 140 ? 8.453 -6.785 19.734 1 84.25 140 PRO B CA 1
ATOM 2342 C C . PRO B 1 140 ? 6.969 -6.637 20.062 1 84.25 140 PRO B C 1
ATOM 2344 O O . PRO B 1 140 ? 6.227 -7.625 20.031 1 84.25 140 PRO B O 1
ATOM 2347 N N . SER B 1 141 ? 6.656 -5.367 20.406 1 83.12 141 SER B N 1
ATOM 2348 C CA . SER B 1 141 ? 5.227 -5.195 20.641 1 83.12 141 SER B CA 1
ATOM 2349 C C . SER B 1 141 ? 4.414 -5.461 19.391 1 83.12 141 SER B C 1
ATOM 2351 O O . SER B 1 141 ? 4.848 -5.133 18.281 1 83.12 141 SER B O 1
ATOM 2353 N N . GLY B 1 142 ? 3.344 -6.207 19.453 1 82.69 142 GLY B N 1
ATOM 2354 C CA . GLY B 1 142 ? 2.455 -6.441 18.328 1 82.69 142 GLY B CA 1
ATOM 2355 C C . GLY B 1 142 ? 1.247 -5.523 18.312 1 82.69 142 GLY B C 1
ATOM 2356 O O . GLY B 1 142 ? 0.388 -5.629 17.438 1 82.69 142 GLY B O 1
ATOM 2357 N N . ALA B 1 143 ? 1.249 -4.574 19.234 1 89.94 143 ALA B N 1
ATOM 2358 C CA . ALA B 1 143 ? 0.114 -3.656 19.297 1 89.94 143 ALA B CA 1
ATOM 2359 C C . ALA B 1 143 ? 0.113 -2.689 18.125 1 89.94 143 ALA B C 1
ATOM 2361 O O . ALA B 1 143 ? 1.158 -2.145 17.766 1 89.94 143 ALA B O 1
ATOM 2362 N N . PRO B 1 144 ? -1.02 -2.514 17.531 1 94.5 144 PRO B N 1
ATOM 2363 C CA . PRO B 1 144 ? -1.082 -1.604 16.391 1 94.5 144 PRO B CA 1
ATOM 2364 C C . PRO B 1 144 ? -0.793 -0.153 16.766 1 94.5 144 PRO B C 1
ATOM 2366 O O . PRO B 1 144 ? -1.19 0.296 17.844 1 94.5 144 PRO B O 1
ATOM 2369 N N . LEU B 1 145 ? -0.126 0.564 15.93 1 96.25 145 LEU B N 1
ATOM 2370 C CA . LEU B 1 145 ? 0.181 1.98 16.094 1 96.25 145 LEU B CA 1
ATOM 2371 C C . LEU B 1 145 ? -0.666 2.832 15.156 1 96.25 145 LEU B C 1
ATOM 2373 O O . LEU B 1 145 ? -1.04 2.383 14.07 1 96.25 145 LEU B O 1
ATOM 2377 N N . ARG B 1 146 ? -0.959 3.959 15.586 1 96.69 146 ARG B N 1
ATOM 2378 C CA . ARG B 1 146 ? -1.516 5.027 14.766 1 96.69 146 ARG B CA 1
ATOM 2379 C C . ARG B 1 146 ? -0.453 6.066 14.422 1 96.69 146 ARG B C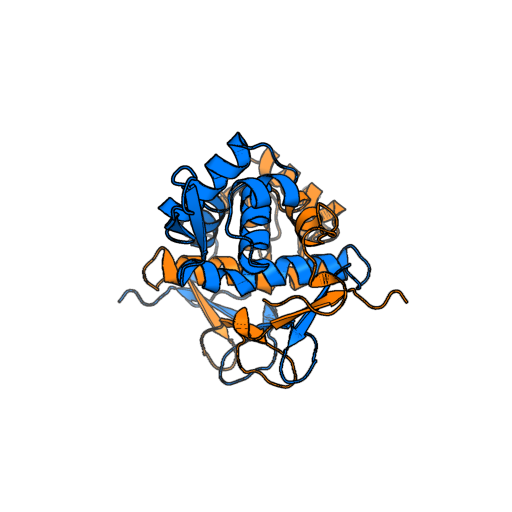 1
ATOM 2381 O O . ARG B 1 146 ? 0.665 6.012 14.945 1 96.69 146 ARG B O 1
ATOM 2388 N N . SER B 1 147 ? -0.801 6.984 13.461 1 97.06 147 SER B N 1
ATOM 2389 C CA . SER B 1 147 ? 0.164 8 13.062 1 97.06 147 SER B CA 1
ATOM 2390 C C . SER B 1 147 ? 0.604 8.844 14.258 1 97.06 147 SER B C 1
ATOM 2392 O O . SER B 1 147 ? 1.76 9.266 14.328 1 97.06 147 SER B O 1
ATOM 2394 N N . SER B 1 148 ? -0.28 9.062 15.219 1 95.56 148 SER B N 1
ATOM 2395 C CA . SER B 1 148 ? 0.015 9.883 16.391 1 95.56 148 SER B CA 1
ATOM 2396 C C . SER B 1 148 ? 1.061 9.227 17.281 1 95.56 148 SER B C 1
ATOM 2398 O O . SER B 1 148 ? 1.652 9.875 18.141 1 95.56 148 SER B O 1
ATOM 2400 N N . ASP B 1 149 ? 1.327 7.973 17.141 1 96.88 149 ASP B N 1
ATOM 2401 C CA . ASP B 1 149 ? 2.279 7.223 17.953 1 96.88 149 ASP B CA 1
ATOM 2402 C C . ASP B 1 149 ? 3.672 7.238 17.328 1 96.88 149 ASP B C 1
ATOM 2404 O O . ASP B 1 149 ? 4.625 6.715 17.906 1 96.88 149 ASP B O 1
ATOM 2408 N N . ILE B 1 150 ? 3.84 7.809 16.156 1 97.44 150 ILE B N 1
ATOM 2409 C CA . ILE B 1 150 ? 5.051 7.652 15.367 1 97.44 150 ILE B CA 1
ATOM 2410 C C . ILE B 1 150 ? 5.82 8.969 15.328 1 97.44 150 ILE B C 1
ATOM 2412 O O . ILE B 1 150 ? 5.219 10.039 15.188 1 97.44 150 ILE B O 1
ATOM 2416 N N . ARG B 1 151 ? 7.105 8.898 15.422 1 96.12 151 ARG B N 1
ATOM 2417 C CA . ARG B 1 151 ? 8.031 10.016 15.242 1 96.12 151 ARG B CA 1
ATOM 2418 C C . ARG B 1 151 ? 8.922 9.789 14.023 1 96.12 151 ARG B C 1
ATOM 2420 O O . ARG B 1 151 ? 9.258 8.648 13.695 1 96.12 151 ARG B O 1
ATOM 2427 N N . ILE B 1 152 ? 9.273 10.859 13.383 1 94.38 152 ILE B N 1
ATOM 2428 C CA . ILE B 1 152 ? 10.117 10.812 12.195 1 94.38 152 ILE B CA 1
ATOM 2429 C C . ILE B 1 152 ? 11.461 11.477 12.484 1 94.38 152 ILE B C 1
ATOM 2431 O O . ILE B 1 152 ? 11.508 12.602 12.992 1 94.38 152 ILE B O 1
ATOM 2435 N N . ARG B 1 153 ? 12.492 10.828 12.156 1 91.62 153 ARG B N 1
ATOM 2436 C CA . ARG B 1 153 ? 13.836 11.375 12.32 1 91.62 153 ARG B CA 1
ATOM 2437 C C . ARG B 1 153 ? 14.68 11.148 11.07 1 91.62 153 ARG B C 1
ATOM 2439 O O . ARG B 1 153 ? 14.328 10.336 10.219 1 91.62 153 ARG B O 1
ATOM 2446 N N . GLN B 1 154 ? 15.727 11.93 10.953 1 84.88 154 GLN B N 1
ATOM 2447 C CA . GLN B 1 154 ? 16.672 11.703 9.867 1 84.88 154 GLN B CA 1
ATOM 2448 C C . GLN B 1 154 ? 17.438 10.391 10.062 1 84.88 154 GLN B C 1
ATOM 2450 O O . GLN B 1 154 ? 17.844 10.07 11.18 1 84.88 154 GLN B O 1
ATOM 2455 N N . SER B 1 155 ? 17.438 9.641 8.984 1 82.06 155 SER B N 1
ATOM 2456 C CA . SER B 1 155 ? 18.188 8.391 9.094 1 82.06 155 SER B CA 1
ATOM 2457 C C . SER B 1 155 ? 19.656 8.648 9.359 1 82.06 155 SER B C 1
ATOM 2459 O O . SER B 1 155 ? 20.219 9.641 8.883 1 82.06 155 SER B O 1
ATOM 2461 N N . ALA B 1 156 ? 20.266 7.996 10.445 1 62.69 156 ALA B N 1
ATOM 2462 C CA . ALA B 1 156 ? 21.672 8.148 10.812 1 62.69 156 ALA B CA 1
ATOM 2463 C C . ALA B 1 156 ? 22.578 7.875 9.617 1 62.69 156 ALA B C 1
ATOM 2465 O O . ALA B 1 156 ? 22.312 6.98 8.812 1 62.69 156 ALA B O 1
ATOM 2466 N N . GLN B 1 157 ? 23.031 9.008 8.938 1 53.69 157 GLN B N 1
ATOM 2467 C CA . GLN B 1 157 ? 24.094 8.867 7.945 1 53.69 157 GLN B CA 1
ATOM 2468 C C . GLN B 1 157 ? 25.172 7.914 8.438 1 53.69 157 GLN B C 1
ATOM 2470 O O . GLN B 1 157 ? 25.641 8.023 9.578 1 53.69 157 GLN B O 1
ATOM 2475 N N . GLY B 1 158 ? 24.953 6.586 8.219 1 38.81 158 GLY B N 1
ATOM 2476 C CA . GLY B 1 158 ? 26.266 6 8.406 1 38.81 158 GLY B CA 1
ATOM 2477 C C . GLY B 1 158 ? 27.344 6.715 7.625 1 38.81 158 GLY B C 1
ATOM 2478 O O . GLY B 1 158 ? 27.062 7.457 6.684 1 38.81 158 GLY B O 1
#

Sequence (316 aa):
MEFEGRLQDRETWSIGDACSMTKVLELLNSKTTFQVLRELFFGTTRFDDFVDRTGSSAPAVSRSLKQLEVARIVARTPYREPGRRARDEYRLTDAGEDLLPVFLSLVQWGDTHLRDGRGPLAFVHGGSGQSVEVRVTAPPSGAPLRSSDIRIRQSAQGMEFEGRLQDRETWSIGDACSMTKVLELLNSKTTFQVLRELFFGTTRFDDFVDRTGSSAPAVSRSLKQLEVARIVARTPYREPGRRARDEYRLTDAGEDLLPVFLSLVQWGDTHLRDGRGPLAFVHGGSGQSVEVRVTAPPSGAPLRSSDIRIRQSAQG

Radius of gyration: 20.45 Å; Cα contacts (8 Å, |Δi|>4): 542; chains: 2; bounding box: 51×72×51 Å